Protein AF-A0A9P5NZB2-F1 (afdb_monomer)

Nearest PDB structures (foldseek):
  3kx6-assembly1_C  TM=9.330E-01  e=4.733E-22  Babesia bovis
  3kx6-assembly1_D  TM=9.494E-01  e=1.246E-21  Babesia bovis
  3kx6-assembly1_B  TM=9.337E-01  e=1.903E-21  Babesia bovis
  4tu1-assembly1_D  TM=8.942E-01  e=7.653E-21  Toxoplasma gondii
  6xmo-assembly1_A  TM=9.111E-01  e=5.636E-20  Homo sapiens

Solvent-accessible surface area (backbone atoms only — not comparable to full-atom values): 13212 Å² total; per-residue (Å²): 127,74,70,84,75,62,66,64,45,101,83,72,49,79,68,85,68,52,72,66,56,49,51,52,51,52,49,53,51,52,52,53,51,52,70,68,62,53,53,91,83,37,66,58,48,79,31,54,61,63,44,40,70,72,68,52,49,39,63,63,34,47,78,55,66,17,42,32,22,35,55,59,62,59,58,77,45,60,36,90,98,36,80,88,41,52,44,69,47,55,71,91,63,33,51,67,53,42,37,53,40,35,75,60,58,33,51,29,37,35,43,67,38,68,35,52,40,25,30,81,89,78,45,39,54,43,72,69,55,49,52,52,47,13,48,51,46,16,52,49,36,35,42,28,48,74,36,70,20,36,22,31,42,21,56,38,64,43,45,78,32,45,9,43,46,68,54,28,30,52,52,51,29,52,46,44,36,47,25,51,54,35,20,54,74,58,66,44,61,46,68,56,32,33,39,26,38,49,70,40,46,38,7,75,63,20,81,64,44,87,71,64,48,72,66,58,34,50,53,48,38,52,51,31,44,73,74,28,55,63,87,58,42,76,47,78,51,71,45,67,81,90,69,80,130

Organism: Gymnopilus junonius (NCBI:txid109634)

Sequence (245 aa):
MDDLLNAVTPDGLKKHLSEEENTERRKKWKESMYKAVSSEYISGVILHEETLLDFKLGPLLSGKGIISGIRANKELAPIPRHEEEFIVQGLDDMLPRLQAARAAGARFSKFRTPIACSSVKTGFPSPLSLEIQAETLAQFAAISQQAGLVPIVEPDVDFSRDADLVRSAEVHESAISAIYERMRAHGVLLEGSLIKPSFPQPGLQHPSRAHVTPEQIAVATAAVISRSVPSAVPGVLFLSGKVFW

InterPro domains:
  IPR000741 Fructose-bisphosphate aldolase, class-I [PF00274] (20-242)
  IPR000741 Fructose-bisphosphate aldolase, class-I [PTHR11627] (18-241)
  IPR013785 Aldolase-type TIM barrel [G3DSA:3.20.20.70] (7-243)

Structure (mmCIF, N/CA/C/O backbone):
data_AF-A0A9P5NZB2-F1
#
_entry.id   AF-A0A9P5NZB2-F1
#
loop_
_atom_site.group_PDB
_atom_site.id
_atom_site.type_symbol
_atom_site.label_atom_id
_atom_site.label_alt_id
_atom_site.label_comp_id
_atom_site.label_asym_id
_atom_site.label_entity_id
_atom_site.label_seq_id
_atom_site.pdbx_PDB_ins_code
_atom_site.Cartn_x
_atom_site.Cartn_y
_atom_site.Cartn_z
_atom_site.occupancy
_atom_site.B_iso_or_equiv
_atom_site.auth_seq_id
_atom_site.auth_comp_id
_atom_site.auth_asym_id
_atom_site.auth_atom_id
_atom_site.pdbx_PDB_model_num
ATOM 1 N N . MET A 1 1 ? -1.047 19.659 -4.694 1.00 36.97 1 MET A N 1
ATOM 2 C CA . MET A 1 1 ? -1.687 19.282 -3.409 1.00 36.97 1 MET A CA 1
ATOM 3 C C . MET A 1 1 ? -1.345 20.280 -2.301 1.00 36.97 1 MET A C 1
ATOM 5 O O . MET A 1 1 ? -2.159 20.432 -1.403 1.00 36.97 1 MET A O 1
ATOM 9 N N . ASP A 1 2 ? -0.243 21.034 -2.427 1.00 30.06 2 ASP A N 1
ATOM 10 C CA . ASP A 1 2 ? 0.089 22.163 -1.537 1.00 30.06 2 ASP A CA 1
ATOM 11 C C . ASP A 1 2 ? -0.757 23.435 -1.765 1.00 30.06 2 ASP A C 1
ATOM 13 O O . ASP A 1 2 ? -0.906 24.244 -0.853 1.00 30.06 2 ASP A O 1
ATOM 17 N N . ASP A 1 3 ? -1.383 23.605 -2.936 1.00 36.12 3 ASP A N 1
ATOM 18 C CA . ASP A 1 3 ? -2.100 24.852 -3.264 1.00 36.12 3 ASP A CA 1
ATOM 19 C C . ASP A 1 3 ? -3.469 25.019 -2.589 1.00 36.12 3 ASP A C 1
ATOM 21 O O . ASP A 1 3 ? -3.937 26.142 -2.427 1.00 36.12 3 ASP A O 1
ATOM 25 N N . LEU A 1 4 ? -4.109 23.939 -2.125 1.00 39.81 4 LEU A N 1
ATOM 26 C CA . LEU A 1 4 ? -5.424 24.022 -1.464 1.00 39.81 4 LEU A CA 1
ATOM 27 C C . LEU A 1 4 ? -5.336 24.357 0.037 1.00 39.81 4 LEU A C 1
ATOM 29 O O . LEU A 1 4 ? -6.361 24.585 0.679 1.00 39.81 4 LEU A O 1
ATOM 33 N N . LEU A 1 5 ? -4.126 24.405 0.604 1.00 45.66 5 LEU A N 1
ATOM 34 C CA . LEU A 1 5 ? -3.886 24.771 2.007 1.00 45.66 5 LEU A CA 1
ATOM 35 C C . LEU A 1 5 ? -3.528 26.255 2.187 1.00 45.66 5 LEU A C 1
ATOM 37 O O . LEU A 1 5 ? -3.679 26.798 3.288 1.00 45.66 5 LEU A O 1
ATOM 41 N N . ASN A 1 6 ? -3.139 26.932 1.106 1.00 43.84 6 ASN A N 1
ATOM 42 C CA . ASN A 1 6 ? -2.740 28.333 1.124 1.00 43.84 6 ASN A CA 1
ATOM 43 C C . ASN A 1 6 ? -3.959 29.239 0.917 1.00 43.84 6 ASN A C 1
ATOM 45 O O . ASN A 1 6 ? -4.249 29.691 -0.186 1.00 43.84 6 ASN A O 1
ATOM 49 N N . ALA A 1 7 ? -4.681 29.529 1.999 1.00 48.38 7 ALA A N 1
ATOM 50 C CA . ALA A 1 7 ? -5.626 30.642 1.994 1.00 48.38 7 ALA A CA 1
ATOM 51 C C . ALA A 1 7 ? -4.826 31.955 1.933 1.00 48.38 7 ALA A C 1
ATOM 53 O O . ALA A 1 7 ? -4.285 32.404 2.944 1.00 48.38 7 ALA A O 1
ATOM 54 N N . VAL A 1 8 ? -4.708 32.527 0.736 1.00 46.12 8 VAL A N 1
ATOM 55 C CA . VAL A 1 8 ? -4.101 33.843 0.502 1.00 46.12 8 VAL A CA 1
ATOM 56 C C . VAL A 1 8 ? -5.103 34.904 0.961 1.00 46.12 8 VAL A C 1
ATOM 58 O O . VAL A 1 8 ? -6.264 34.882 0.550 1.00 46.12 8 VAL A O 1
ATOM 61 N N . THR A 1 9 ? -4.694 35.796 1.865 1.00 51.38 9 THR A N 1
ATOM 62 C CA . THR A 1 9 ? -5.505 36.973 2.210 1.00 51.38 9 THR A CA 1
ATOM 63 C C . THR A 1 9 ? -5.506 37.960 1.034 1.00 51.38 9 THR A C 1
ATOM 65 O O . THR A 1 9 ? -4.595 37.904 0.208 1.00 51.38 9 THR A O 1
ATOM 68 N N . PRO A 1 10 ? -6.482 38.884 0.938 1.00 50.34 10 PRO A N 1
ATOM 69 C CA . PRO A 1 10 ? -6.536 39.878 -0.143 1.00 50.34 10 PRO A CA 1
ATOM 70 C C . PRO A 1 10 ? -5.232 40.676 -0.347 1.00 50.34 10 PRO A C 1
ATOM 72 O O . PRO A 1 10 ? -4.970 41.131 -1.454 1.00 50.34 10 PRO A O 1
ATOM 75 N N . ASP A 1 11 ? -4.389 40.762 0.687 1.00 55.91 11 ASP A N 1
ATOM 76 C CA . ASP A 1 11 ? -3.122 41.503 0.694 1.00 55.91 11 ASP A CA 1
ATOM 77 C C . ASP A 1 11 ? -1.884 40.655 0.322 1.00 55.91 11 ASP A C 1
ATOM 79 O O . ASP A 1 11 ? -0.750 41.106 0.474 1.00 55.91 11 ASP A O 1
ATOM 83 N N . GLY A 1 12 ? -2.055 39.408 -0.136 1.00 53.94 12 GLY A N 1
ATOM 84 C CA . GLY A 1 12 ? -0.950 38.578 -0.645 1.00 53.94 12 GLY A CA 1
ATOM 85 C C . GLY A 1 12 ? 0.008 38.010 0.415 1.00 53.94 12 GLY A C 1
ATOM 86 O O . GLY A 1 12 ? 0.988 37.348 0.070 1.00 53.94 12 GLY A O 1
ATOM 87 N N . LEU A 1 13 ? -0.266 38.217 1.706 1.00 54.16 13 LEU A N 1
ATOM 88 C CA . LEU A 1 13 ? 0.516 37.648 2.805 1.00 54.16 13 LEU A CA 1
ATOM 89 C C . LEU A 1 13 ? 0.104 36.189 3.058 1.00 54.16 13 LEU A C 1
ATOM 91 O O . LEU A 1 13 ? -1.076 35.877 3.233 1.00 54.16 13 LEU A O 1
ATOM 95 N N . LYS A 1 14 ? 1.086 35.276 3.116 1.00 58.53 14 LYS A N 1
ATOM 96 C CA . LYS A 1 14 ? 0.851 33.902 3.585 1.00 58.53 14 LYS A CA 1
ATOM 97 C C . LYS A 1 14 ? 0.328 33.972 5.017 1.00 58.53 14 LYS A C 1
ATOM 99 O O . LYS A 1 14 ? 1.022 34.452 5.911 1.00 58.53 14 LYS A O 1
ATOM 104 N N . LYS A 1 15 ? -0.895 33.489 5.241 1.00 63.94 15 LYS A N 1
ATOM 105 C CA . LYS A 1 15 ? -1.457 33.392 6.587 1.00 63.94 15 LYS A CA 1
ATOM 106 C C . LYS A 1 15 ? -0.642 32.368 7.384 1.00 63.94 15 LYS A C 1
ATOM 108 O O . LYS A 1 15 ? -0.788 31.167 7.176 1.00 63.94 15 LYS A O 1
ATOM 113 N N . HIS A 1 16 ? 0.225 32.844 8.275 1.00 79.00 16 HIS A N 1
ATOM 114 C CA . HIS A 1 16 ? 0.894 31.997 9.258 1.00 79.00 16 HIS A CA 1
ATOM 115 C C . HIS A 1 16 ? -0.131 31.584 10.314 1.00 79.00 16 HIS A C 1
ATOM 117 O O . HIS A 1 16 ? -0.497 32.374 11.177 1.00 79.00 16 HIS A O 1
ATOM 123 N N . LEU A 1 17 ? -0.641 30.364 10.180 1.00 79.44 17 LEU A N 1
ATOM 124 C CA . LEU A 1 17 ? -1.537 29.741 11.149 1.00 79.44 17 LEU A CA 1
ATOM 125 C C . LEU A 1 17 ? -0.722 29.082 12.259 1.00 79.44 17 LEU A C 1
ATOM 127 O O . LEU A 1 17 ? 0.357 28.545 11.992 1.00 79.44 17 LEU A O 1
ATOM 131 N N . SER A 1 18 ? -1.252 29.085 13.480 1.00 91.00 18 SER A N 1
ATOM 132 C CA . SER A 1 18 ? -0.684 28.288 14.569 1.00 91.00 18 SER A CA 1
ATOM 133 C C . SER A 1 18 ? -0.839 26.784 14.296 1.00 91.00 18 SER A C 1
ATOM 135 O O . SER A 1 18 ? -1.673 26.356 13.493 1.00 91.00 18 SER A O 1
ATOM 137 N N . GLU A 1 19 ? -0.060 25.947 14.987 1.00 90.38 19 GLU A N 1
ATOM 138 C CA . GLU A 1 19 ? -0.215 24.485 14.904 1.00 90.38 19 GLU A CA 1
ATOM 139 C C . GLU A 1 19 ? -1.607 24.013 15.343 1.00 90.38 19 GLU A C 1
ATOM 141 O O . GLU A 1 19 ? -2.170 23.083 14.760 1.00 90.38 19 GLU A O 1
ATOM 146 N N . GLU A 1 20 ? -2.206 24.686 16.325 1.00 91.44 20 GLU A N 1
ATOM 147 C CA . GLU A 1 20 ? -3.565 24.398 16.777 1.00 91.44 20 GLU A CA 1
ATOM 148 C C . GLU A 1 20 ? -4.594 24.727 15.685 1.00 91.44 20 GLU A C 1
ATOM 150 O O . GLU A 1 20 ? -5.442 23.895 15.356 1.00 91.44 20 GLU A O 1
ATOM 155 N N . GLU A 1 21 ? -4.467 25.890 15.035 1.00 92.38 21 GLU A N 1
ATOM 156 C CA . GLU A 1 21 ? -5.327 26.268 13.910 1.00 92.38 21 GLU A CA 1
ATOM 157 C C . GLU A 1 21 ? -5.169 25.307 12.725 1.00 92.38 21 GLU A C 1
ATOM 159 O O . GLU A 1 21 ? -6.159 24.921 12.096 1.00 92.38 21 GLU A O 1
ATOM 164 N N . ASN A 1 22 ? -3.939 24.884 12.423 1.00 91.81 22 ASN A N 1
ATOM 165 C CA . ASN A 1 22 ? -3.676 23.892 11.383 1.00 91.81 22 ASN A CA 1
ATOM 166 C C . ASN A 1 22 ? -4.312 22.540 11.725 1.00 91.81 22 ASN A C 1
ATOM 168 O O . ASN A 1 22 ? -4.941 21.923 10.861 1.00 91.81 22 ASN A O 1
ATOM 172 N N . THR A 1 23 ? -4.206 22.098 12.978 1.00 93.81 23 THR A N 1
ATO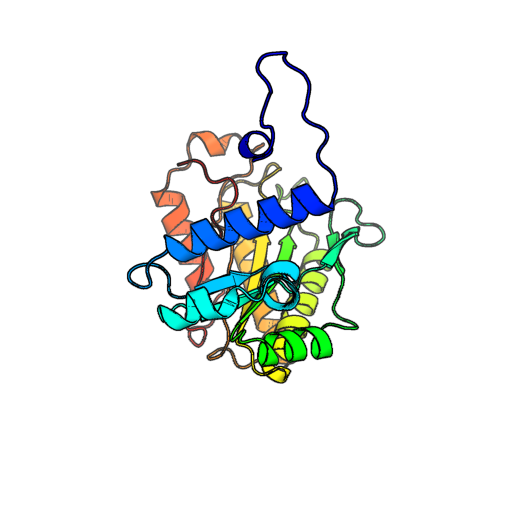M 173 C CA . THR A 1 23 ? -4.802 20.845 13.464 1.00 93.81 23 THR A CA 1
ATOM 174 C C . THR A 1 23 ? -6.325 20.874 13.361 1.00 93.81 23 THR A C 1
ATOM 176 O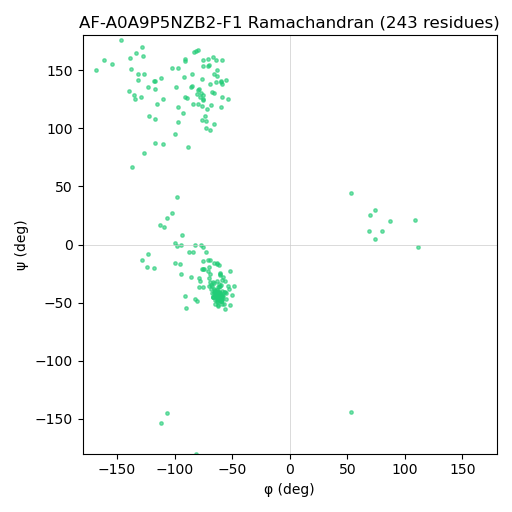 O . THR A 1 23 ? -6.924 19.956 12.792 1.00 93.81 23 THR A O 1
ATOM 179 N N . GLU A 1 24 ? -6.959 21.962 13.796 1.00 94.56 24 GLU A N 1
ATOM 180 C CA . GLU A 1 24 ? -8.412 22.118 13.709 1.00 94.56 24 GLU A CA 1
ATOM 181 C C . GLU A 1 24 ? -8.893 22.195 12.251 1.00 94.56 24 GLU A C 1
ATOM 183 O O . GLU A 1 24 ? -9.902 21.584 11.886 1.00 94.56 24 GLU A O 1
ATOM 188 N N . ARG A 1 25 ? -8.144 22.871 11.365 1.00 94.69 25 ARG A N 1
ATOM 189 C CA . ARG A 1 25 ? -8.435 22.871 9.918 1.00 94.69 25 ARG A CA 1
ATOM 190 C C . ARG A 1 25 ? -8.330 21.467 9.321 1.00 94.69 25 ARG A C 1
ATOM 192 O O . ARG A 1 25 ? -9.234 21.070 8.582 1.00 94.69 25 ARG A O 1
ATOM 199 N N . ARG A 1 26 ? -7.288 20.691 9.659 1.00 95.19 26 ARG A N 1
ATOM 200 C CA . ARG A 1 26 ? -7.146 19.288 9.214 1.00 95.19 26 ARG A CA 1
ATOM 201 C C . ARG A 1 26 ? -8.327 18.439 9.680 1.00 95.19 26 ARG A C 1
ATOM 203 O O . ARG A 1 26 ? -8.857 17.660 8.884 1.00 95.19 26 ARG A O 1
ATOM 210 N N . LYS A 1 27 ? -8.760 18.598 10.933 1.00 97.06 27 LYS A N 1
ATOM 211 C CA . LYS A 1 27 ? -9.911 17.881 11.492 1.00 97.06 27 LYS A CA 1
ATOM 212 C C . LYS A 1 27 ? -11.206 18.222 10.755 1.00 97.06 27 LYS A C 1
ATOM 214 O O . LYS A 1 27 ? -11.855 17.310 10.246 1.00 97.06 27 LYS A O 1
ATOM 219 N N . LYS A 1 28 ? -11.542 19.512 10.620 1.00 97.00 28 LYS A N 1
ATOM 220 C CA . LYS A 1 28 ? -12.758 19.976 9.919 1.00 97.00 28 LYS A CA 1
ATOM 221 C C . LYS A 1 28 ? -12.802 19.529 8.462 1.00 97.00 28 LYS A C 1
ATOM 223 O O . LYS A 1 28 ? -13.860 19.135 7.968 1.00 97.00 28 LYS A O 1
ATOM 228 N N . TRP A 1 29 ? -11.661 19.563 7.775 1.00 95.88 29 TRP A N 1
ATOM 229 C CA . TRP A 1 29 ? -11.551 19.076 6.402 1.00 95.88 29 TRP A CA 1
ATOM 230 C C . TRP A 1 29 ? -11.865 17.578 6.302 1.00 95.88 29 TRP A C 1
ATOM 232 O O . TRP A 1 29 ? -12.737 17.181 5.527 1.00 95.88 29 TRP A O 1
ATOM 242 N N . LYS A 1 30 ? -11.208 16.748 7.126 1.00 96.31 30 LYS A N 1
ATOM 243 C CA . LYS A 1 30 ? -11.435 15.293 7.161 1.00 96.31 30 LYS A CA 1
ATOM 244 C C . LYS A 1 30 ? -12.881 14.965 7.526 1.00 96.31 30 LYS A C 1
ATOM 246 O O . LYS A 1 30 ? -13.505 14.141 6.867 1.00 96.31 30 LYS A O 1
ATOM 251 N N . GLU A 1 31 ? -13.436 15.650 8.520 1.00 96.50 31 GLU A N 1
ATOM 252 C CA . GLU A 1 31 ? -14.832 15.491 8.920 1.00 96.50 31 GLU A CA 1
ATOM 253 C C . GLU A 1 31 ? -15.799 15.818 7.772 1.00 96.50 31 GLU A C 1
ATOM 255 O O . GLU A 1 31 ? -16.708 15.036 7.497 1.00 96.50 31 GLU A O 1
ATOM 260 N N . SER A 1 32 ? -15.586 16.932 7.066 1.00 96.50 32 SER A N 1
ATOM 261 C CA . SER A 1 32 ? -16.420 17.331 5.923 1.00 96.50 32 SER A CA 1
ATOM 262 C C . SER A 1 32 ? -16.354 16.303 4.792 1.00 96.50 32 SER A C 1
ATOM 264 O O . SER A 1 32 ? -17.391 15.894 4.270 1.00 96.50 32 SER A O 1
ATOM 266 N N . MET A 1 33 ? -15.153 15.810 4.469 1.00 95.81 33 MET A N 1
ATOM 267 C CA . MET A 1 33 ? -14.970 14.731 3.494 1.00 95.81 33 MET A CA 1
ATOM 268 C C . MET A 1 33 ? -15.707 13.454 3.916 1.00 95.81 33 MET A C 1
ATOM 270 O O . MET A 1 33 ? -16.458 12.884 3.127 1.00 95.81 33 MET A O 1
ATOM 274 N N . TYR A 1 34 ? -15.558 13.013 5.167 1.00 95.94 34 TYR A N 1
ATOM 275 C CA . TYR A 1 34 ? -16.205 11.786 5.646 1.00 95.94 34 TYR A CA 1
ATOM 276 C C . TYR A 1 34 ? -17.730 11.921 5.765 1.00 95.94 34 TYR A C 1
ATOM 278 O O . TYR A 1 34 ? -18.462 10.940 5.616 1.00 95.94 34 TYR A O 1
ATOM 286 N N . LYS A 1 35 ? -18.246 13.140 5.948 1.00 95.19 35 LYS A N 1
ATOM 287 C CA . LYS A 1 35 ? -19.681 13.433 5.829 1.00 95.19 35 LYS A CA 1
ATOM 288 C C . LYS A 1 35 ? -20.183 13.356 4.386 1.00 95.19 35 LYS A C 1
ATOM 290 O O . LYS A 1 35 ? -21.332 12.964 4.203 1.00 95.19 35 LYS A O 1
ATOM 295 N N . ALA A 1 36 ? -19.345 13.627 3.390 1.00 95.31 36 ALA A N 1
ATOM 296 C CA . ALA A 1 36 ? -19.722 13.563 1.978 1.00 95.31 36 ALA A CA 1
ATOM 297 C C . ALA A 1 36 ? -19.604 12.159 1.351 1.00 95.31 36 ALA A C 1
ATOM 299 O O . ALA A 1 36 ? -20.342 11.855 0.420 1.00 95.31 36 ALA A O 1
ATOM 300 N N . VAL A 1 37 ? -18.712 11.287 1.844 1.00 94.75 37 VAL A N 1
ATOM 301 C CA . VAL A 1 37 ? -18.553 9.935 1.263 1.00 94.75 37 VAL A CA 1
ATOM 302 C C . VAL A 1 37 ? -19.793 9.055 1.460 1.00 94.75 37 VAL A C 1
ATOM 304 O O . VAL A 1 37 ? -20.475 9.136 2.489 1.00 94.75 37 VAL A O 1
ATOM 307 N N . SER A 1 38 ? -20.037 8.184 0.480 1.00 95.50 38 SER A N 1
ATOM 308 C CA . SER A 1 38 ? -21.137 7.217 0.443 1.00 95.50 38 SER A CA 1
ATOM 309 C C . SER A 1 38 ? -20.601 5.784 0.427 1.00 95.50 38 SER A C 1
ATOM 311 O O . SER A 1 38 ? -19.619 5.493 -0.261 1.00 95.50 38 SER A O 1
ATOM 313 N N . SER A 1 39 ? -21.272 4.887 1.152 1.00 96.19 39 SER A N 1
ATOM 314 C CA . SER A 1 39 ? -20.995 3.445 1.145 1.00 96.19 39 SER A CA 1
ATOM 315 C C . SER A 1 39 ? -21.442 2.739 -0.136 1.00 96.19 39 SER A C 1
ATOM 317 O O . SER A 1 39 ? -21.100 1.579 -0.332 1.00 96.19 39 SER A O 1
ATOM 319 N N . GLU A 1 40 ? -22.139 3.440 -1.033 1.00 97.06 40 GLU A N 1
ATOM 320 C CA . GLU A 1 40 ? -22.481 2.939 -2.369 1.00 97.06 40 GLU A CA 1
ATOM 321 C C . GLU A 1 40 ? -21.232 2.634 -3.213 1.00 97.06 40 GLU A C 1
ATOM 323 O O . GLU A 1 40 ? -21.203 1.649 -3.944 1.00 97.06 40 GLU A O 1
ATOM 328 N N . TYR A 1 41 ? -20.181 3.450 -3.076 1.00 96.12 41 TYR A N 1
ATOM 329 C CA . TYR A 1 41 ? -18.958 3.343 -3.882 1.00 96.12 41 TYR A CA 1
ATOM 330 C C . TYR A 1 41 ? -17.705 3.050 -3.052 1.00 96.12 41 TYR A C 1
ATOM 332 O O . TYR A 1 41 ? -16.697 2.596 -3.590 1.00 96.12 41 TYR A O 1
ATOM 340 N N . ILE A 1 42 ? -17.740 3.333 -1.745 1.00 97.56 42 ILE A N 1
ATOM 341 C CA . ILE A 1 42 ? -16.579 3.236 -0.857 1.00 97.56 42 ILE A CA 1
ATOM 342 C C . ILE A 1 42 ? -16.837 2.184 0.219 1.00 97.56 42 ILE A C 1
ATOM 344 O O . ILE A 1 42 ? -17.587 2.417 1.163 1.00 97.56 42 ILE A O 1
ATOM 348 N N . SER A 1 43 ? -16.156 1.042 0.118 1.00 97.88 43 SER A N 1
ATOM 349 C CA . SER A 1 43 ? -16.227 -0.027 1.123 1.00 97.88 43 SER A CA 1
ATOM 350 C C . SER A 1 43 ? -15.368 0.253 2.359 1.00 97.88 43 SER A C 1
ATOM 352 O O . SER A 1 43 ? -15.703 -0.174 3.465 1.00 97.88 43 SER A O 1
ATOM 354 N N . GLY A 1 44 ? -14.270 0.999 2.208 1.00 98.00 44 GLY A N 1
ATOM 355 C CA . GLY A 1 44 ? -13.391 1.335 3.318 1.00 98.00 44 GLY A CA 1
ATOM 356 C C . GLY A 1 44 ? -12.480 2.529 3.062 1.00 98.00 44 GLY A C 1
ATOM 357 O O . GLY A 1 44 ? -12.212 2.903 1.922 1.00 98.00 44 GLY A O 1
ATOM 358 N N . VAL A 1 45 ? -11.995 3.134 4.147 1.00 98.31 45 VAL A N 1
ATOM 359 C CA . VAL A 1 45 ? -11.117 4.312 4.118 1.00 98.31 45 VAL A CA 1
ATOM 360 C C . VAL A 1 45 ? -9.893 4.069 4.994 1.00 98.31 45 VAL A C 1
ATOM 362 O O . VAL A 1 45 ? -10.012 3.738 6.173 1.00 98.31 45 VAL A O 1
ATOM 365 N N . ILE A 1 46 ? -8.704 4.265 4.418 1.00 98.12 46 ILE A N 1
ATOM 366 C CA . ILE A 1 46 ? -7.430 4.236 5.146 1.00 98.12 46 ILE A CA 1
ATOM 367 C C . ILE A 1 46 ? -7.252 5.578 5.860 1.00 98.12 46 ILE A C 1
ATOM 369 O O . ILE A 1 46 ? -7.198 6.627 5.217 1.00 98.12 46 ILE A O 1
ATOM 373 N N . LEU A 1 47 ? -7.126 5.545 7.181 1.00 97.88 47 LEU A N 1
ATOM 374 C CA . LEU A 1 47 ? -6.974 6.722 8.027 1.00 97.88 47 LEU A CA 1
ATOM 375 C C . LEU A 1 47 ? -5.520 6.909 8.463 1.00 97.88 47 LEU A C 1
ATOM 377 O O . LEU A 1 47 ? -4.753 5.955 8.600 1.00 97.88 47 LEU A O 1
ATOM 381 N N . HIS A 1 48 ? -5.155 8.166 8.706 1.00 96.19 48 HIS A N 1
ATOM 382 C CA . HIS A 1 48 ? -3.951 8.503 9.458 1.00 96.19 48 HIS A CA 1
ATOM 383 C C . HIS A 1 48 ? -4.180 8.249 10.954 1.00 96.19 48 HIS A C 1
ATOM 385 O O . HIS A 1 48 ? -5.312 8.379 11.424 1.00 96.19 48 HIS A O 1
ATOM 391 N N . GLU A 1 49 ? -3.114 7.975 11.705 1.00 95.06 49 GLU A N 1
ATOM 392 C CA . GLU A 1 49 ? -3.152 7.742 13.156 1.00 95.06 49 GLU A CA 1
ATOM 393 C C . GLU A 1 49 ? -3.874 8.876 13.903 1.00 95.06 49 GLU A C 1
ATOM 395 O O . GLU A 1 49 ? -4.903 8.625 14.523 1.00 95.06 49 GLU A O 1
ATOM 400 N N . GLU A 1 50 ? -3.467 10.131 13.672 1.00 95.62 50 GLU A N 1
ATOM 401 C CA . GLU A 1 50 ? -4.148 11.352 14.162 1.00 95.62 50 GLU A CA 1
ATOM 402 C C . GLU A 1 50 ? -5.671 11.350 13.908 1.00 95.62 50 GLU A C 1
ATOM 404 O O . GLU A 1 50 ? -6.472 11.823 14.704 1.00 95.62 50 GLU A O 1
ATOM 409 N N . THR A 1 51 ? -6.119 10.794 12.780 1.00 97.31 51 THR A N 1
ATOM 410 C CA . THR A 1 51 ? -7.546 10.826 12.402 1.00 97.31 51 THR A CA 1
ATOM 411 C C . THR A 1 51 ? -8.368 9.788 13.149 1.00 97.31 51 THR A C 1
ATOM 413 O O . THR A 1 51 ? -9.532 10.029 13.481 1.00 97.31 51 THR A O 1
ATOM 416 N N . LEU A 1 52 ? -7.768 8.621 13.375 1.00 97.69 52 LEU A N 1
ATOM 417 C CA . LEU A 1 52 ? -8.411 7.504 14.045 1.00 97.69 52 LEU A CA 1
ATOM 418 C C . LEU A 1 52 ? -8.351 7.660 15.568 1.00 97.69 52 LEU A C 1
ATOM 420 O O . LEU A 1 52 ? -9.372 7.475 16.225 1.00 97.69 52 LEU A O 1
ATOM 424 N N . LEU A 1 53 ? -7.180 7.995 16.114 1.00 96.81 53 LEU A N 1
ATOM 425 C CA . LEU A 1 53 ? -6.921 7.980 17.555 1.00 96.81 53 LEU A CA 1
ATOM 426 C C . LEU A 1 53 ? -7.219 9.330 18.219 1.00 96.81 53 LEU A C 1
ATOM 428 O O . LEU A 1 53 ? -7.909 9.359 19.241 1.00 96.81 53 LEU A O 1
ATOM 432 N N . ASP A 1 54 ? -6.787 10.436 17.607 1.00 96.38 54 ASP A N 1
ATOM 433 C CA . ASP A 1 54 ? -6.902 11.764 18.224 1.00 96.38 54 ASP A CA 1
ATOM 434 C C . ASP A 1 54 ? -8.233 12.428 17.859 1.00 96.38 54 ASP A C 1
ATOM 436 O O . ASP A 1 54 ? -9.034 12.778 18.728 1.00 96.38 54 ASP A O 1
ATOM 440 N N . PHE A 1 55 ? -8.524 12.548 16.559 1.00 97.44 55 PHE A N 1
ATOM 441 C CA . PHE A 1 55 ? -9.770 13.161 16.082 1.00 97.44 55 PHE A CA 1
ATOM 442 C C . PHE A 1 55 ? -10.983 12.245 16.242 1.00 97.44 55 PHE A C 1
ATOM 444 O O . PHE A 1 55 ? -12.111 12.741 16.245 1.00 97.44 55 PHE A O 1
ATOM 451 N N . LYS A 1 56 ? -10.756 10.929 16.356 1.00 97.19 56 LYS A N 1
ATOM 452 C CA . LYS A 1 56 ? -11.785 9.897 16.559 1.00 97.19 56 LYS A CA 1
ATOM 453 C C . LYS A 1 56 ? -12.904 9.958 15.518 1.00 97.19 56 LYS A C 1
ATOM 455 O O . LYS A 1 56 ? -14.081 9.855 15.852 1.00 97.19 56 LYS A O 1
ATOM 460 N N . LEU A 1 57 ? -12.540 10.116 14.242 1.00 97.25 57 LEU A N 1
ATOM 461 C CA . LEU A 1 57 ? -13.514 10.238 13.146 1.00 97.25 57 LEU A CA 1
ATOM 462 C C . LEU A 1 57 ? -13.961 8.892 12.551 1.00 97.25 57 LEU A C 1
ATOM 464 O O . LEU A 1 57 ? -14.886 8.871 11.743 1.00 97.25 57 LEU A O 1
ATOM 468 N N . GLY A 1 58 ? -13.358 7.770 12.960 1.00 96.25 58 GLY A N 1
ATOM 469 C CA . GLY A 1 58 ? -13.751 6.422 12.515 1.00 96.25 58 GLY A CA 1
ATOM 470 C C . GLY A 1 58 ? -15.259 6.120 12.640 1.00 96.25 58 GLY A C 1
ATOM 471 O O . GLY A 1 58 ? -15.844 5.618 11.679 1.00 96.25 58 GLY A O 1
ATOM 472 N N . PRO A 1 59 ? -15.933 6.488 13.751 1.00 96.81 59 PRO A N 1
ATOM 473 C CA . PRO A 1 59 ? -17.378 6.314 13.909 1.00 96.81 59 PRO A CA 1
ATOM 474 C C . PRO A 1 59 ? -18.249 7.003 12.847 1.00 96.81 59 PRO A C 1
ATOM 476 O O . PRO A 1 59 ? -19.334 6.509 12.546 1.00 96.81 59 PRO A O 1
ATOM 479 N N . LEU A 1 60 ? -17.792 8.109 12.239 1.00 97.06 60 LEU A N 1
ATOM 480 C CA . LEU A 1 60 ? -18.534 8.763 11.149 1.00 97.06 60 LEU A CA 1
ATOM 481 C C . LEU A 1 60 ? -18.605 7.885 9.896 1.00 97.06 60 LEU A C 1
ATOM 483 O O . LEU A 1 60 ? -19.580 7.946 9.150 1.00 97.06 60 LEU A O 1
ATOM 487 N N . LEU A 1 61 ? -17.569 7.077 9.664 1.00 97.94 61 LEU A N 1
ATOM 488 C CA . LEU A 1 61 ? -17.497 6.144 8.544 1.00 97.94 61 LEU A CA 1
ATOM 489 C C . LEU A 1 61 ? -18.280 4.869 8.853 1.00 97.94 61 LEU A C 1
ATOM 491 O O . LEU A 1 61 ? -19.122 4.458 8.054 1.00 97.94 61 LEU A O 1
ATOM 495 N N . SER A 1 62 ? -18.067 4.274 10.031 1.00 95.88 62 SER A N 1
ATOM 496 C CA . SER A 1 62 ? -18.755 3.030 10.393 1.00 95.88 62 SER A CA 1
ATOM 497 C C . SER A 1 62 ? -20.266 3.217 10.537 1.00 95.88 62 SER A C 1
ATOM 499 O O . SER A 1 62 ? -21.014 2.325 10.143 1.00 95.88 62 SER A O 1
ATOM 501 N N . GLY A 1 63 ? -20.732 4.390 10.988 1.00 96.62 63 GLY A N 1
ATOM 502 C CA . GLY A 1 63 ? -22.157 4.746 11.003 1.00 96.62 63 GLY A CA 1
ATOM 503 C C . GLY A 1 63 ? -22.812 4.771 9.615 1.00 96.62 63 GLY A C 1
ATOM 504 O O . GLY A 1 63 ? -24.031 4.682 9.513 1.00 96.62 63 GLY A O 1
ATOM 505 N N . LYS A 1 64 ? -22.012 4.842 8.544 1.00 97.06 64 LYS A N 1
ATOM 506 C CA . LYS A 1 64 ? -22.453 4.744 7.144 1.00 97.06 64 LYS A CA 1
ATOM 507 C C . LYS A 1 64 ? -22.233 3.357 6.529 1.00 97.06 64 LYS A C 1
ATOM 509 O O . LYS A 1 64 ? -22.503 3.173 5.346 1.00 97.06 64 LYS A O 1
ATOM 514 N N . GLY A 1 65 ? -21.702 2.400 7.292 1.00 97.31 65 GLY A N 1
ATOM 515 C CA . GLY A 1 65 ? -21.289 1.088 6.786 1.00 97.31 65 GLY A CA 1
ATOM 516 C C . GLY A 1 65 ? -19.921 1.073 6.092 1.00 97.31 65 GLY A C 1
ATOM 517 O O . GLY A 1 65 ? -19.578 0.078 5.464 1.00 97.31 65 GLY A O 1
ATOM 518 N N . ILE A 1 66 ? -19.125 2.144 6.204 1.00 98.50 66 ILE A N 1
ATOM 519 C CA . ILE A 1 66 ? -17.784 2.229 5.611 1.00 98.50 66 ILE A CA 1
ATOM 520 C C . ILE A 1 66 ? -16.745 1.738 6.621 1.00 98.50 66 ILE A C 1
ATOM 522 O O . ILE A 1 66 ? -16.666 2.221 7.755 1.00 98.50 66 ILE A O 1
ATOM 526 N N . ILE A 1 67 ? -15.908 0.789 6.207 1.00 98.50 67 ILE A N 1
ATOM 527 C CA . ILE A 1 67 ? -14.908 0.171 7.076 1.00 98.50 67 ILE A CA 1
ATOM 528 C C . ILE A 1 67 ? -13.732 1.136 7.286 1.00 98.50 67 ILE A C 1
ATOM 530 O O . ILE A 1 67 ? -13.135 1.640 6.338 1.00 98.50 67 ILE A O 1
ATOM 534 N N . SER A 1 68 ? -13.353 1.381 8.539 1.00 98.44 68 SER A N 1
ATOM 535 C CA . SER A 1 68 ? -12.146 2.156 8.849 1.00 98.44 68 SER A CA 1
ATOM 536 C C . SER A 1 68 ? -10.903 1.266 8.834 1.00 98.44 68 SER A C 1
ATOM 538 O O . SER A 1 68 ? -10.908 0.167 9.398 1.00 98.44 68 SER A O 1
ATOM 540 N N . GLY A 1 69 ? -9.821 1.756 8.236 1.00 98.56 69 GLY A N 1
ATOM 541 C CA . GLY A 1 69 ? -8.498 1.139 8.292 1.00 98.56 69 GLY A CA 1
ATOM 542 C C . GLY A 1 69 ? -7.419 2.123 8.723 1.00 98.56 69 GLY A C 1
ATOM 543 O O . GLY A 1 69 ? -7.665 3.324 8.803 1.00 98.56 69 GLY A O 1
ATOM 544 N N . ILE A 1 70 ? -6.219 1.622 9.003 1.00 98.56 70 ILE A N 1
ATOM 545 C CA . ILE A 1 70 ? -5.097 2.418 9.522 1.00 98.56 70 ILE A CA 1
ATOM 546 C C . ILE A 1 70 ? -3.863 2.315 8.619 1.00 98.56 70 ILE A C 1
ATOM 548 O O . ILE A 1 70 ? -3.481 1.230 8.180 1.00 98.56 70 ILE A O 1
ATOM 552 N N . ARG A 1 71 ? -3.210 3.448 8.343 1.00 96.56 71 ARG A N 1
ATOM 553 C CA . ARG A 1 71 ? -1.868 3.470 7.743 1.00 96.56 71 ARG A CA 1
ATOM 554 C C . ARG A 1 71 ? -0.826 3.097 8.802 1.00 96.56 71 ARG A C 1
ATOM 556 O O . ARG A 1 71 ? -0.739 3.769 9.822 1.00 96.56 71 ARG A O 1
ATOM 563 N N . ALA A 1 72 ? -0.006 2.087 8.522 1.00 95.56 72 ALA A N 1
ATOM 564 C CA . ALA A 1 72 ? 1.004 1.569 9.450 1.00 95.56 72 ALA A CA 1
ATOM 565 C C . ALA A 1 72 ? 2.439 2.081 9.183 1.00 95.56 72 ALA A C 1
ATOM 567 O O . ALA A 1 72 ? 3.296 1.983 10.058 1.00 95.56 72 ALA A O 1
ATOM 568 N N . ASN A 1 73 ? 2.702 2.648 7.997 1.00 91.19 73 ASN A N 1
ATOM 569 C CA . ASN A 1 73 ? 4.009 3.204 7.619 1.00 91.19 73 ASN A CA 1
ATOM 570 C C . ASN A 1 73 ? 4.530 4.269 8.604 1.00 91.19 73 ASN A C 1
ATOM 572 O O . ASN A 1 73 ? 3.766 5.154 8.994 1.00 91.19 73 ASN A O 1
ATOM 576 N N . LYS A 1 74 ? 5.844 4.263 8.867 1.00 90.81 74 LYS A N 1
ATOM 577 C CA . LYS A 1 74 ? 6.597 5.426 9.372 1.00 90.81 74 LYS A CA 1
ATOM 578 C C . LYS A 1 74 ? 7.489 6.015 8.262 1.00 90.81 74 LYS A C 1
ATOM 580 O O . LYS A 1 74 ? 7.070 6.069 7.102 1.00 90.81 74 LYS A O 1
ATOM 585 N N . GLU A 1 75 ? 8.667 6.505 8.631 1.00 90.62 75 GLU A N 1
ATOM 586 C CA . GLU A 1 75 ? 9.628 7.184 7.769 1.00 90.62 75 GLU A CA 1
ATOM 587 C C . GLU A 1 75 ? 10.380 6.214 6.852 1.00 90.62 75 GLU A C 1
ATOM 589 O O . GLU A 1 75 ? 10.450 5.004 7.095 1.00 90.62 75 GLU A O 1
ATOM 594 N N . LEU A 1 76 ? 10.921 6.773 5.770 1.00 93.50 76 LEU A N 1
ATOM 595 C CA . LEU A 1 76 ? 11.827 6.078 4.868 1.00 93.50 76 LEU A CA 1
ATOM 596 C C . LEU A 1 76 ? 13.267 6.315 5.315 1.00 93.50 76 LEU A C 1
ATOM 598 O O . LEU A 1 76 ? 13.614 7.424 5.714 1.00 93.50 76 LEU A O 1
ATOM 602 N N . ALA A 1 77 ? 14.107 5.300 5.165 1.00 94.00 77 ALA A N 1
ATOM 603 C CA . ALA A 1 77 ? 15.552 5.423 5.315 1.00 94.00 77 ALA A CA 1
ATOM 604 C C . ALA A 1 77 ? 16.243 4.754 4.120 1.00 94.00 77 ALA A C 1
ATOM 606 O O . ALA A 1 77 ? 15.707 3.776 3.600 1.00 94.00 77 ALA A O 1
ATOM 607 N N . PRO A 1 78 ? 17.396 5.253 3.648 1.00 95.94 78 PRO A N 1
ATOM 608 C CA . PRO A 1 78 ? 18.126 4.596 2.571 1.00 95.94 78 PRO A CA 1
ATOM 609 C C . PRO A 1 78 ? 18.590 3.204 3.011 1.00 95.94 78 PRO A C 1
ATOM 611 O O . PRO A 1 78 ? 18.959 2.994 4.172 1.00 95.94 78 PRO A O 1
ATOM 614 N N . ILE A 1 79 ? 18.603 2.253 2.081 1.00 96.00 79 ILE A N 1
ATOM 615 C CA . ILE A 1 79 ? 19.262 0.966 2.303 1.00 96.00 79 ILE A CA 1
ATOM 616 C C . ILE A 1 79 ? 20.774 1.238 2.426 1.00 96.00 79 ILE A C 1
ATOM 618 O O . ILE A 1 79 ? 21.343 1.933 1.577 1.00 96.00 79 ILE A O 1
ATOM 622 N N . PRO A 1 80 ? 21.466 0.720 3.460 1.00 93.31 80 PRO A N 1
ATOM 623 C CA . PRO A 1 80 ? 22.904 0.922 3.607 1.00 93.31 80 PRO A CA 1
ATOM 624 C C . PRO A 1 80 ? 23.664 0.500 2.346 1.00 93.31 80 PRO A C 1
ATOM 626 O O . PRO A 1 80 ? 23.552 -0.643 1.915 1.00 93.31 80 PRO A O 1
ATOM 629 N N . ARG A 1 81 ? 24.467 1.416 1.785 1.00 92.88 81 ARG A N 1
ATOM 630 C CA . ARG A 1 81 ? 25.221 1.248 0.520 1.00 92.88 81 ARG A CA 1
ATOM 631 C C . ARG A 1 81 ? 24.370 1.182 -0.762 1.00 92.88 81 ARG A C 1
ATOM 633 O O . ARG A 1 81 ? 24.911 0.868 -1.815 1.00 92.88 81 ARG A O 1
ATOM 640 N N . HIS A 1 82 ? 23.083 1.518 -0.688 1.00 92.19 82 HIS A N 1
ATOM 641 C CA . HIS A 1 82 ? 22.149 1.592 -1.816 1.00 92.19 82 HIS A CA 1
ATOM 642 C C . HIS A 1 82 ? 21.293 2.867 -1.688 1.00 92.19 82 HIS A C 1
ATOM 644 O O . HIS A 1 82 ? 20.095 2.804 -1.441 1.00 92.19 82 HIS A O 1
ATOM 650 N N . GLU A 1 83 ? 21.911 4.046 -1.814 1.00 89.56 83 GLU A N 1
ATOM 651 C CA . GLU A 1 83 ? 21.298 5.346 -1.462 1.00 89.56 83 GLU A CA 1
ATOM 652 C C . GLU A 1 83 ? 20.058 5.730 -2.294 1.00 89.56 83 GLU A C 1
ATOM 654 O O . GLU A 1 83 ? 19.292 6.607 -1.901 1.00 89.56 83 GLU A O 1
ATOM 659 N N . GLU A 1 84 ? 19.839 5.064 -3.428 1.00 92.75 84 GLU A N 1
ATOM 660 C CA . GLU A 1 84 ? 18.691 5.277 -4.316 1.00 92.75 84 GLU A CA 1
ATOM 661 C C . GLU A 1 84 ? 17.512 4.322 -4.044 1.00 92.75 84 GLU A C 1
ATOM 663 O O . GLU A 1 84 ? 16.476 4.408 -4.711 1.00 92.75 84 GLU A O 1
ATOM 668 N N . GLU A 1 85 ? 17.652 3.425 -3.065 1.00 95.94 85 GLU A N 1
ATOM 669 C CA . GLU A 1 85 ? 16.636 2.465 -2.638 1.00 95.94 85 GLU A CA 1
ATOM 670 C C . GLU A 1 85 ? 16.407 2.581 -1.124 1.00 95.94 85 GLU A C 1
ATOM 672 O O . GLU A 1 85 ? 17.314 2.908 -0.362 1.00 95.94 85 GLU A O 1
ATOM 677 N N . PHE A 1 86 ? 15.177 2.347 -0.664 1.00 96.12 86 PHE A N 1
ATOM 678 C CA . PHE A 1 86 ? 14.758 2.755 0.680 1.00 96.12 86 PHE A CA 1
ATOM 679 C C . PHE A 1 86 ? 14.061 1.632 1.436 1.00 96.12 86 PHE A C 1
ATOM 681 O O . PHE A 1 86 ? 13.222 0.935 0.877 1.00 96.12 86 PHE A O 1
ATOM 688 N N . ILE A 1 87 ? 14.325 1.530 2.734 1.00 94.56 87 ILE A N 1
ATOM 689 C CA . ILE A 1 87 ? 13.517 0.759 3.680 1.00 94.56 87 ILE A CA 1
ATOM 690 C C . ILE A 1 87 ? 12.429 1.638 4.290 1.00 94.56 87 ILE A C 1
ATOM 692 O O . ILE A 1 87 ? 12.538 2.867 4.320 1.00 94.56 87 ILE A O 1
ATOM 696 N N . VAL A 1 88 ? 11.393 1.002 4.830 1.00 93.19 88 VAL A N 1
ATOM 697 C CA . VAL A 1 88 ? 10.369 1.677 5.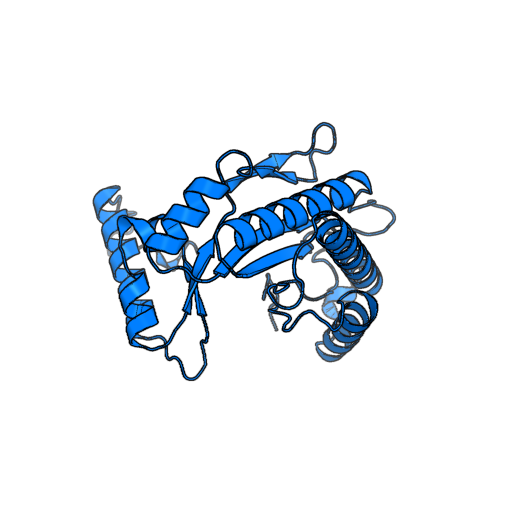630 1.00 93.19 88 VAL A CA 1
ATOM 698 C C . VAL A 1 88 ? 10.503 1.243 7.079 1.00 93.19 88 VAL A C 1
ATOM 700 O O . VAL A 1 88 ? 10.463 0.054 7.383 1.00 93.19 88 VAL A O 1
ATOM 703 N N . GLN A 1 89 ? 10.633 2.207 7.981 1.00 91.44 89 GLN A N 1
ATOM 704 C CA . GLN A 1 89 ? 10.750 1.938 9.409 1.00 91.44 89 GLN A CA 1
ATOM 705 C C . GLN A 1 89 ? 9.388 1.648 10.061 1.00 91.44 89 GLN A C 1
ATOM 707 O O . GLN A 1 89 ? 8.321 1.941 9.507 1.00 91.44 89 GLN A O 1
ATOM 712 N N . GLY A 1 90 ? 9.434 1.143 11.298 1.00 89.94 90 GLY A N 1
ATOM 713 C CA . GLY A 1 90 ? 8.273 1.079 12.189 1.00 89.94 90 GLY A CA 1
ATOM 714 C C . GLY A 1 90 ? 7.695 -0.304 12.455 1.00 89.94 90 GLY A C 1
ATOM 715 O O . GLY A 1 90 ? 6.533 -0.370 12.843 1.00 89.94 90 GLY A O 1
ATOM 716 N N . LEU A 1 91 ? 8.472 -1.374 12.252 1.00 95.12 91 LEU A N 1
ATOM 717 C CA . LEU A 1 91 ? 8.080 -2.738 12.625 1.00 95.12 91 LEU A CA 1
ATOM 718 C C . LEU A 1 91 ? 8.172 -2.983 14.143 1.00 95.12 91 LEU A C 1
ATOM 720 O O . LEU A 1 91 ? 7.290 -3.635 14.695 1.00 95.12 91 LEU A O 1
ATOM 724 N N . ASP A 1 92 ? 9.174 -2.408 14.818 1.00 95.06 92 ASP A N 1
ATOM 725 C CA . ASP A 1 92 ? 9.501 -2.690 16.229 1.00 95.06 92 ASP A CA 1
ATOM 726 C C . ASP A 1 92 ? 8.331 -2.459 17.200 1.00 95.06 92 ASP A C 1
ATOM 728 O O . ASP A 1 92 ? 8.096 -3.249 18.112 1.00 95.06 92 ASP A O 1
ATOM 732 N N . ASP A 1 93 ? 7.566 -1.385 16.992 1.00 96.00 93 ASP A N 1
ATOM 733 C CA . ASP A 1 93 ? 6.411 -1.004 17.812 1.00 96.00 93 ASP A CA 1
ATOM 734 C C . ASP A 1 93 ? 5.072 -1.197 17.083 1.00 96.00 93 ASP A C 1
ATOM 736 O O . ASP A 1 93 ? 4.037 -0.667 17.498 1.00 96.00 93 ASP A O 1
ATOM 740 N N . MET A 1 94 ? 5.064 -1.949 15.979 1.00 97.50 94 MET A N 1
ATOM 741 C CA . MET A 1 94 ? 3.891 -2.056 15.114 1.00 97.50 94 MET A CA 1
ATOM 742 C C . MET A 1 94 ? 2.722 -2.771 15.788 1.00 97.50 94 MET A C 1
ATOM 744 O O . MET A 1 94 ? 1.589 -2.301 15.697 1.00 97.50 94 MET A O 1
ATOM 748 N N . LEU A 1 95 ? 2.977 -3.894 16.465 1.00 98.56 95 LEU A N 1
ATOM 749 C CA . LEU A 1 95 ? 1.922 -4.694 17.091 1.00 98.56 95 LEU A CA 1
ATOM 750 C C . LEU A 1 95 ? 1.066 -3.878 18.080 1.00 98.56 95 LEU A C 1
ATOM 752 O O . LEU A 1 95 ? -0.150 -3.817 17.870 1.00 98.56 95 LEU A O 1
ATOM 756 N N . PRO A 1 96 ? 1.633 -3.207 19.105 1.00 98.31 96 PRO A N 1
ATOM 757 C CA . PRO A 1 96 ? 0.825 -2.413 20.030 1.00 98.31 96 PRO A CA 1
ATOM 758 C C . PRO A 1 96 ? 0.089 -1.258 19.333 1.00 98.31 96 PRO A C 1
ATOM 760 O O . PRO A 1 96 ? -1.061 -0.974 19.674 1.00 98.31 96 PRO A O 1
ATOM 763 N N . ARG A 1 97 ? 0.682 -0.637 18.302 1.00 97.94 97 ARG A N 1
ATOM 764 C CA . ARG A 1 97 ? 0.013 0.413 17.508 1.00 97.94 97 ARG A CA 1
ATOM 765 C C . ARG A 1 97 ? -1.194 -0.124 16.738 1.00 97.94 97 ARG A C 1
ATOM 767 O O . ARG A 1 97 ? -2.261 0.492 16.746 1.00 97.94 97 ARG A O 1
ATOM 774 N N . LEU A 1 98 ? -1.064 -1.288 16.102 1.00 98.69 98 LEU A N 1
ATOM 775 C CA . LEU A 1 98 ? -2.172 -1.924 15.385 1.00 98.69 98 LEU A CA 1
ATOM 776 C C . LEU A 1 98 ? -3.263 -2.428 16.337 1.00 98.69 98 LEU A C 1
ATOM 778 O O . LEU A 1 98 ? -4.444 -2.309 16.014 1.00 98.69 98 LEU A O 1
ATOM 782 N N . GLN A 1 99 ? -2.905 -2.909 17.529 1.00 98.75 99 GLN A N 1
ATOM 783 C CA . GLN A 1 99 ? -3.876 -3.259 18.571 1.00 98.75 99 GLN A CA 1
ATOM 784 C C . GLN A 1 99 ? -4.651 -2.029 19.066 1.00 98.75 99 GLN A C 1
ATOM 786 O O . GLN A 1 99 ? -5.878 -2.086 19.183 1.00 98.75 99 GLN A O 1
ATOM 791 N N . ALA A 1 100 ? -3.975 -0.895 19.278 1.00 98.44 100 ALA A N 1
ATOM 792 C CA . ALA A 1 100 ? -4.633 0.366 19.619 1.00 98.44 100 ALA A CA 1
ATOM 793 C C . ALA A 1 100 ? -5.595 0.822 18.506 1.00 98.44 100 ALA A C 1
ATOM 795 O O . ALA A 1 100 ? -6.746 1.170 18.775 1.00 98.44 100 ALA A O 1
ATOM 796 N N . ALA A 1 101 ? -5.175 0.733 17.240 1.00 98.50 101 ALA A N 1
ATOM 797 C CA . ALA A 1 101 ? -6.036 1.036 16.097 1.00 98.50 101 ALA A CA 1
ATOM 798 C C . ALA A 1 101 ? -7.245 0.086 16.001 1.00 98.50 101 ALA A C 1
ATOM 800 O O . ALA A 1 101 ? -8.366 0.531 15.735 1.00 98.50 101 ALA A O 1
ATOM 801 N N . ARG A 1 102 ? -7.050 -1.218 16.254 1.00 98.69 102 ARG A N 1
ATOM 802 C CA . ARG A 1 102 ? -8.129 -2.219 16.300 1.00 98.69 102 ARG A CA 1
ATOM 803 C C . ARG A 1 102 ? -9.164 -1.863 17.363 1.00 98.69 102 ARG A C 1
ATOM 805 O O . ARG A 1 102 ? -10.363 -1.888 17.061 1.00 98.69 102 ARG A O 1
ATOM 812 N N . ALA A 1 103 ? -8.705 -1.505 18.565 1.00 98.38 103 ALA A N 1
ATOM 813 C CA . ALA A 1 103 ? -9.548 -1.059 19.673 1.00 98.38 103 ALA A CA 1
ATOM 814 C C . ALA A 1 103 ? -10.309 0.234 19.332 1.00 98.38 103 ALA A C 1
ATOM 816 O O . ALA A 1 103 ? -11.485 0.362 19.664 1.00 98.38 103 ALA A O 1
ATOM 817 N N . ALA A 1 104 ? -9.683 1.144 18.580 1.00 98.19 104 ALA A N 1
ATOM 818 C CA . ALA A 1 104 ? -10.299 2.382 18.097 1.00 98.19 104 ALA A CA 1
ATOM 819 C C . ALA A 1 104 ? -11.279 2.199 16.919 1.00 98.19 104 ALA A C 1
ATOM 821 O O . ALA A 1 104 ? -11.881 3.170 16.464 1.00 98.19 104 ALA A O 1
ATOM 822 N N . GLY A 1 105 ? -11.467 0.975 16.411 1.00 98.19 105 GLY A N 1
ATOM 823 C CA . GLY A 1 105 ? -12.459 0.690 15.371 1.00 98.19 105 GLY A CA 1
ATOM 824 C C . GLY A 1 105 ? -11.894 0.324 13.998 1.00 98.19 105 GLY A C 1
ATOM 825 O O . GLY A 1 105 ? -12.679 -0.033 13.119 1.00 98.19 105 GLY A O 1
ATOM 826 N N . ALA A 1 106 ? -10.571 0.323 13.802 1.00 98.62 106 ALA A N 1
ATOM 827 C CA . ALA A 1 106 ? -9.991 -0.170 12.554 1.00 98.62 106 ALA A CA 1
ATOM 828 C C . ALA A 1 106 ? -10.294 -1.666 12.349 1.00 98.62 106 ALA A C 1
ATOM 830 O O . ALA A 1 106 ? -10.459 -2.423 13.314 1.00 98.62 106 ALA A O 1
ATOM 831 N N . ARG A 1 107 ? -10.396 -2.097 11.090 1.00 98.75 107 ARG A N 1
ATOM 832 C CA . ARG A 1 107 ? -10.590 -3.511 10.698 1.00 98.75 107 ARG A CA 1
ATOM 833 C C . ARG A 1 107 ? -9.582 -4.003 9.664 1.00 98.75 107 ARG A C 1
ATOM 835 O O . ARG A 1 107 ? -9.436 -5.206 9.481 1.00 98.75 107 ARG A O 1
ATOM 842 N N . PHE A 1 108 ? -8.858 -3.086 9.039 1.00 98.88 108 PHE A N 1
ATOM 843 C CA . PHE A 1 108 ? -7.749 -3.392 8.152 1.00 98.88 108 PHE A CA 1
ATOM 844 C C . PHE A 1 108 ? -6.598 -2.416 8.394 1.00 98.88 108 PHE A C 1
ATOM 846 O O . PHE A 1 108 ? -6.782 -1.341 8.974 1.00 98.88 108 PHE A O 1
ATOM 853 N N . SER A 1 109 ? -5.407 -2.797 7.965 1.00 98.81 109 SER A N 1
ATOM 854 C CA . SER A 1 109 ? -4.206 -1.975 8.031 1.00 98.81 109 SER A CA 1
ATOM 855 C C . SER A 1 109 ? -3.559 -1.902 6.652 1.00 98.81 109 SER A C 1
ATOM 857 O O . SER A 1 109 ? -3.869 -2.695 5.765 1.00 98.81 109 SER A O 1
ATOM 859 N N . LYS A 1 110 ? -2.683 -0.925 6.438 1.00 98.62 110 LYS A N 1
ATOM 860 C CA . LYS A 1 110 ? -2.000 -0.738 5.159 1.00 98.62 110 LYS A CA 1
ATOM 861 C C . LYS A 1 110 ? -0.544 -0.367 5.368 1.00 98.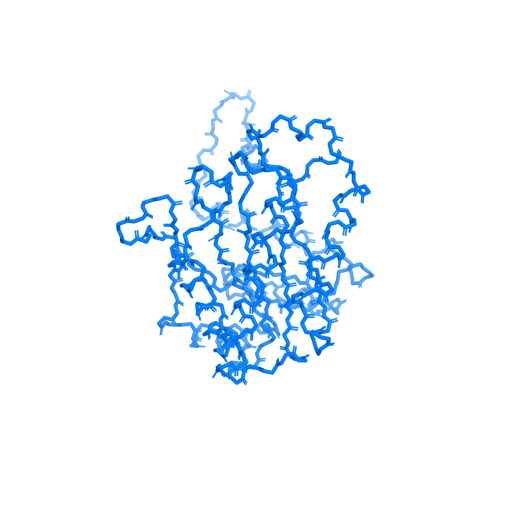62 110 LYS A C 1
ATOM 863 O O . LYS A 1 110 ? -0.258 0.585 6.103 1.00 98.62 110 LYS A O 1
ATOM 868 N N . PHE A 1 111 ? 0.347 -1.038 4.646 1.00 98.19 111 PHE A N 1
ATOM 869 C CA . PHE A 1 111 ? 1.776 -0.743 4.645 1.00 98.19 111 PHE A CA 1
ATOM 870 C C . PHE A 1 111 ? 2.320 -0.723 3.220 1.00 98.19 111 PHE A C 1
ATOM 872 O O . PHE A 1 111 ? 2.136 -1.666 2.458 1.00 98.19 111 PHE A O 1
ATOM 879 N N . ARG A 1 112 ? 2.965 0.390 2.871 1.00 97.00 112 ARG A N 1
ATOM 880 C CA . ARG A 1 112 ? 3.613 0.629 1.575 1.00 97.00 112 ARG A CA 1
ATOM 881 C C . ARG A 1 112 ? 5.109 0.374 1.645 1.00 97.00 112 ARG A C 1
ATOM 883 O O . ARG A 1 112 ? 5.729 0.919 2.549 1.00 97.00 112 ARG A O 1
ATOM 890 N N . THR A 1 113 ? 5.688 -0.304 0.668 1.00 96.25 113 THR A N 1
ATOM 891 C CA . THR A 1 113 ? 7.140 -0.323 0.440 1.00 96.25 113 THR A CA 1
ATOM 892 C C . THR A 1 113 ? 7.459 0.301 -0.922 1.00 96.25 113 THR A C 1
ATOM 894 O O . THR A 1 113 ? 6.754 0.021 -1.891 1.00 96.25 113 THR A O 1
ATOM 897 N N . PRO A 1 114 ? 8.459 1.197 -1.023 1.00 94.62 114 PRO A N 1
ATOM 898 C CA . PRO A 1 114 ? 8.878 1.750 -2.307 1.00 94.62 114 PRO A CA 1
ATOM 899 C C . PRO A 1 114 ? 9.764 0.755 -3.069 1.00 94.62 114 PRO A C 1
ATOM 901 O O . PRO A 1 114 ? 10.709 0.206 -2.509 1.00 94.62 114 PRO A O 1
ATOM 904 N N . ILE A 1 115 ? 9.508 0.558 -4.358 1.00 96.81 115 ILE A N 1
ATOM 905 C CA . ILE A 1 115 ? 10.319 -0.304 -5.224 1.00 96.81 115 ILE A CA 1
ATOM 906 C C . ILE A 1 115 ? 10.818 0.541 -6.390 1.00 96.81 115 ILE A C 1
ATOM 908 O O . ILE A 1 115 ? 10.039 0.958 -7.240 1.00 96.81 115 ILE A O 1
ATOM 912 N N . ALA A 1 116 ? 12.119 0.824 -6.433 1.00 96.38 116 ALA A N 1
ATOM 913 C CA . ALA A 1 116 ? 12.705 1.538 -7.561 1.00 96.38 116 ALA A CA 1
ATOM 914 C C . ALA A 1 116 ? 12.582 0.697 -8.843 1.00 96.38 116 ALA A C 1
ATOM 916 O O . ALA A 1 116 ? 12.783 -0.513 -8.814 1.00 96.38 116 ALA A O 1
ATOM 917 N N . CYS A 1 117 ? 12.279 1.325 -9.977 1.00 96.81 117 CYS A N 1
ATOM 918 C CA . CYS A 1 117 ? 12.201 0.644 -11.268 1.00 96.81 117 CYS A CA 1
ATOM 919 C C . CYS A 1 117 ? 12.915 1.465 -12.334 1.00 96.81 117 CYS A C 1
ATOM 921 O O . CYS A 1 117 ? 12.670 2.663 -12.479 1.00 96.81 117 CYS A O 1
ATOM 923 N N . SER A 1 118 ? 13.816 0.826 -13.072 1.00 97.06 118 SER A N 1
ATOM 924 C CA . SER A 1 118 ? 14.573 1.450 -14.154 1.00 97.06 118 SER A CA 1
ATOM 925 C C . SER A 1 118 ? 14.857 0.448 -15.268 1.00 97.06 118 SER A C 1
ATOM 927 O O . SER A 1 118 ? 14.510 -0.737 -15.169 1.00 97.06 118 SER A O 1
ATOM 929 N N . SER A 1 119 ? 15.473 0.926 -16.350 1.00 96.62 119 SER A N 1
ATOM 930 C CA . SER A 1 119 ? 15.981 0.046 -17.398 1.00 96.62 119 SER A CA 1
ATOM 931 C C . SER A 1 119 ? 16.999 -0.956 -16.840 1.00 96.62 119 SER A C 1
ATOM 933 O O . SER A 1 119 ? 17.646 -0.730 -15.815 1.00 96.62 119 SER A O 1
ATOM 935 N N . VAL A 1 120 ? 17.203 -2.062 -17.560 1.00 93.94 120 VAL A N 1
ATOM 936 C CA . VAL A 1 120 ? 18.200 -3.088 -17.198 1.00 93.94 120 VAL A CA 1
ATOM 937 C C . VAL A 1 120 ? 19.606 -2.492 -17.058 1.00 93.94 120 VAL A C 1
ATOM 939 O O . VAL A 1 120 ? 20.384 -2.942 -16.223 1.00 93.94 120 VAL A O 1
ATOM 942 N N . LYS A 1 121 ? 19.923 -1.446 -17.833 1.00 93.31 121 LYS A N 1
ATOM 943 C CA . LYS A 1 121 ? 21.213 -0.747 -17.771 1.00 93.31 121 LYS A CA 1
ATOM 944 C C . LYS A 1 121 ? 21.414 -0.020 -16.440 1.00 93.31 121 LYS A C 1
ATOM 946 O O . LYS A 1 121 ? 22.520 -0.035 -15.910 1.00 93.31 121 LYS A O 1
ATOM 951 N N . THR A 1 122 ? 20.369 0.629 -15.934 1.00 93.31 122 THR A N 1
ATOM 952 C CA . THR A 1 122 ? 20.406 1.353 -14.656 1.00 93.31 122 THR A CA 1
ATOM 953 C C . THR A 1 122 ? 20.305 0.385 -13.470 1.00 93.31 122 THR A C 1
ATOM 955 O O . THR A 1 122 ? 20.910 0.631 -12.434 1.00 93.31 122 THR A O 1
ATOM 958 N N . GLY A 1 123 ? 19.595 -0.738 -13.627 1.00 93.31 123 GLY A N 1
ATOM 959 C CA . GLY A 1 123 ? 19.716 -1.895 -12.733 1.00 93.31 123 GLY A CA 1
ATOM 960 C C . GLY A 1 123 ? 18.835 -1.884 -11.480 1.00 93.31 123 GLY A C 1
ATOM 961 O O . GLY A 1 123 ? 19.137 -2.614 -10.540 1.00 93.31 123 GLY A O 1
ATOM 962 N N . PHE A 1 124 ? 17.748 -1.102 -11.451 1.00 96.62 124 PHE A N 1
ATOM 963 C CA . PHE A 1 124 ? 16.768 -1.128 -10.357 1.00 96.62 124 PHE A CA 1
ATOM 964 C C . PHE A 1 124 ? 15.547 -2.012 -10.688 1.00 96.62 124 PHE A C 1
ATOM 966 O O . PHE A 1 124 ? 15.165 -2.137 -11.862 1.00 96.62 124 PHE A O 1
ATOM 973 N N . PRO A 1 125 ? 14.895 -2.596 -9.667 1.00 97.12 125 PRO A N 1
ATOM 974 C CA . PRO A 1 125 ? 15.357 -2.671 -8.277 1.00 97.12 125 PRO A CA 1
ATOM 975 C C . PRO A 1 125 ? 16.545 -3.631 -8.152 1.00 97.12 125 PRO A C 1
ATOM 977 O O . PRO A 1 125 ? 16.682 -4.562 -8.951 1.00 97.12 125 PRO A O 1
ATOM 980 N N . SER A 1 126 ? 17.393 -3.419 -7.146 1.00 96.56 126 SER A N 1
ATOM 981 C CA . SER A 1 126 ? 18.420 -4.411 -6.822 1.00 96.56 126 SER A CA 1
ATOM 982 C C . SER A 1 126 ? 17.782 -5.670 -6.210 1.00 96.56 126 SER A C 1
ATOM 984 O O . SER A 1 126 ? 16.713 -5.584 -5.592 1.00 96.56 126 SER A O 1
ATOM 986 N N . PRO A 1 127 ? 18.430 -6.847 -6.318 1.00 96.06 127 PRO A N 1
ATOM 987 C CA . PRO A 1 127 ? 17.947 -8.061 -5.658 1.00 96.06 127 PRO A CA 1
ATOM 988 C C . PRO A 1 127 ? 17.770 -7.881 -4.143 1.00 96.06 127 PRO A C 1
ATOM 990 O O . PRO A 1 127 ? 16.740 -8.260 -3.594 1.00 96.06 127 PRO A O 1
ATOM 993 N N . LEU A 1 128 ? 18.724 -7.205 -3.491 1.00 96.94 128 LEU A N 1
ATOM 994 C CA . LEU A 1 128 ? 18.674 -6.909 -2.057 1.00 96.94 128 LEU A CA 1
ATOM 995 C C . LEU A 1 128 ? 17.438 -6.077 -1.683 1.00 96.94 128 LEU A C 1
ATOM 997 O O . LEU A 1 128 ? 16.768 -6.367 -0.696 1.00 96.94 128 LEU A O 1
ATOM 1001 N N . SER A 1 129 ? 17.128 -5.046 -2.470 1.00 97.31 129 SER A N 1
ATOM 1002 C CA . SER A 1 129 ? 15.948 -4.205 -2.261 1.00 97.31 129 SER A CA 1
ATOM 1003 C C . SER A 1 129 ? 14.662 -5.026 -2.342 1.00 97.31 129 SER A C 1
ATOM 1005 O O . SER A 1 129 ? 13.842 -4.966 -1.426 1.00 97.31 129 SER A O 1
ATOM 1007 N N . LEU A 1 130 ? 14.517 -5.873 -3.368 1.00 97.50 130 LEU A N 1
ATOM 1008 C CA . LEU A 1 130 ? 13.359 -6.765 -3.494 1.00 97.50 130 LEU A CA 1
ATOM 1009 C C . LEU A 1 130 ? 13.208 -7.707 -2.292 1.00 97.50 130 LEU A C 1
ATOM 1011 O O . LEU A 1 130 ? 12.103 -7.829 -1.760 1.00 97.50 130 LEU A O 1
ATOM 1015 N N . GLU A 1 131 ? 14.298 -8.326 -1.835 1.00 98.06 131 GLU A N 1
ATOM 1016 C CA . GLU A 1 131 ? 14.294 -9.205 -0.658 1.00 98.06 131 GLU A CA 1
ATOM 1017 C C . GLU A 1 131 ? 13.844 -8.464 0.608 1.00 98.06 131 GLU A C 1
ATOM 1019 O O . GLU A 1 131 ? 12.960 -8.940 1.327 1.00 98.06 131 GLU A O 1
ATOM 1024 N N . ILE A 1 132 ? 14.392 -7.269 0.855 1.00 97.88 132 ILE A N 1
ATOM 1025 C CA . ILE A 1 132 ? 14.039 -6.448 2.020 1.00 97.88 132 ILE A CA 1
ATOM 1026 C C . ILE A 1 132 ? 12.560 -6.049 1.986 1.00 97.88 132 ILE A C 1
ATOM 1028 O O . ILE A 1 132 ? 11.875 -6.156 3.009 1.00 97.88 132 ILE A O 1
ATOM 1032 N N . GLN A 1 133 ? 12.040 -5.609 0.835 1.00 98.00 133 GLN A N 1
ATOM 1033 C CA . GLN A 1 133 ? 10.637 -5.197 0.742 1.00 98.00 133 GLN A CA 1
ATOM 1034 C C . GLN A 1 133 ? 9.672 -6.370 0.889 1.00 98.00 133 GLN A C 1
ATOM 1036 O O . GLN A 1 133 ? 8.635 -6.220 1.543 1.00 98.00 133 GLN A O 1
ATOM 1041 N N . ALA A 1 134 ? 10.010 -7.529 0.320 1.00 98.56 134 ALA A N 1
ATOM 1042 C CA . ALA A 1 134 ? 9.222 -8.744 0.473 1.00 98.56 134 ALA A CA 1
ATOM 1043 C C . ALA A 1 134 ? 9.162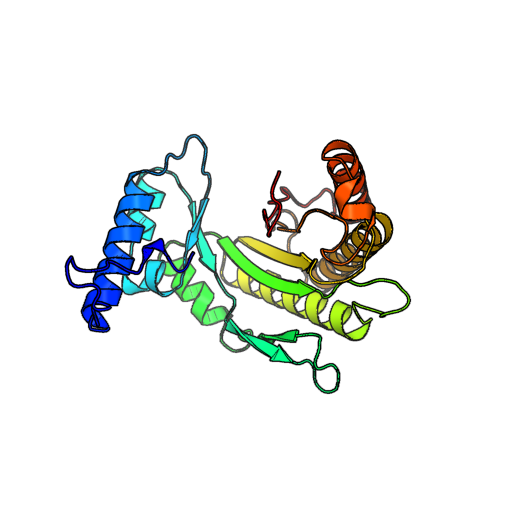 -9.195 1.938 1.00 98.56 134 ALA A C 1
ATOM 1045 O O . ALA A 1 134 ? 8.074 -9.457 2.457 1.00 98.56 134 ALA A O 1
ATOM 1046 N N . GLU A 1 135 ? 10.305 -9.213 2.628 1.00 98.62 135 GLU A N 1
ATOM 1047 C CA . GLU A 1 135 ? 10.370 -9.558 4.049 1.00 98.62 135 GLU A CA 1
ATOM 1048 C C . GLU A 1 135 ? 9.590 -8.562 4.915 1.00 98.62 135 GLU A C 1
ATOM 1050 O O . GLU A 1 135 ? 8.787 -8.966 5.757 1.00 98.62 135 GLU A O 1
ATOM 1055 N N . THR A 1 136 ? 9.756 -7.261 4.663 1.00 98.38 136 THR A N 1
ATOM 1056 C CA . THR A 1 136 ? 9.069 -6.192 5.404 1.00 98.38 136 THR A CA 1
ATOM 1057 C C . THR A 1 136 ? 7.548 -6.303 5.275 1.00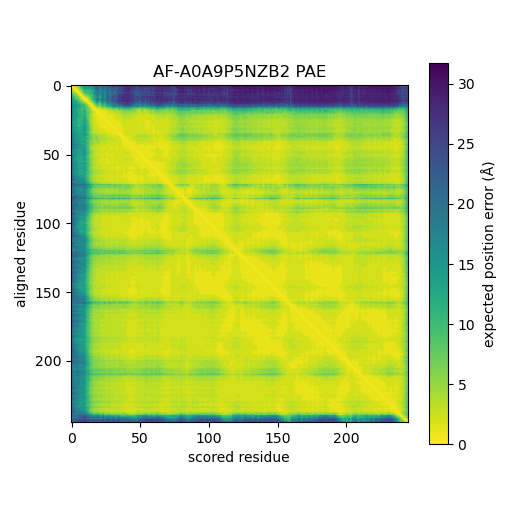 98.38 136 THR A C 1
ATOM 1059 O O . THR A 1 136 ? 6.831 -6.215 6.274 1.00 98.38 136 THR A O 1
ATOM 1062 N N . LEU A 1 137 ? 7.031 -6.516 4.057 1.00 98.69 137 LEU A N 1
ATOM 1063 C CA . LEU A 1 137 ? 5.590 -6.666 3.831 1.00 98.69 137 LEU A CA 1
ATOM 1064 C C . LEU A 1 137 ? 5.035 -7.955 4.442 1.00 98.69 137 LEU A C 1
ATOM 1066 O O . LEU A 1 137 ? 3.918 -7.936 4.961 1.00 98.69 137 LEU A O 1
ATOM 1070 N N . ALA A 1 138 ? 5.802 -9.047 4.428 1.00 98.81 138 ALA A N 1
ATOM 1071 C CA . ALA A 1 138 ? 5.402 -10.297 5.062 1.00 98.81 138 ALA A CA 1
ATOM 1072 C C . ALA A 1 138 ? 5.319 -10.171 6.592 1.00 98.81 138 ALA A C 1
ATOM 1074 O O . ALA A 1 138 ? 4.306 -10.559 7.180 1.00 98.81 138 ALA A O 1
ATOM 1075 N N . GLN A 1 139 ? 6.321 -9.549 7.224 1.00 98.69 139 GLN A N 1
ATOM 1076 C CA . GLN A 1 139 ? 6.320 -9.264 8.663 1.00 98.69 139 GLN A CA 1
ATOM 1077 C C . GLN A 1 139 ? 5.154 -8.349 9.051 1.00 98.69 139 GLN A C 1
ATOM 1079 O O . GLN A 1 139 ? 4.404 -8.658 9.978 1.00 98.69 139 GLN A O 1
ATOM 1084 N N . PHE A 1 140 ? 4.937 -7.263 8.302 1.00 98.75 140 PHE A N 1
ATOM 1085 C CA . PHE A 1 140 ? 3.770 -6.399 8.487 1.00 98.75 140 PHE A CA 1
ATOM 1086 C C . PHE A 1 140 ? 2.456 -7.187 8.396 1.00 98.75 140 PHE A C 1
ATOM 1088 O O . PHE A 1 140 ? 1.579 -7.020 9.247 1.00 98.75 140 PHE A O 1
ATOM 1095 N N . ALA A 1 141 ? 2.302 -8.038 7.379 1.00 98.88 141 ALA A N 1
ATOM 1096 C CA . ALA A 1 141 ? 1.068 -8.779 7.165 1.00 98.88 141 ALA A CA 1
ATOM 1097 C C . ALA A 1 141 ? 0.776 -9.745 8.322 1.00 98.88 141 ALA A C 1
ATOM 1099 O O . ALA A 1 141 ? -0.353 -9.774 8.820 1.00 98.88 141 ALA A O 1
ATOM 1100 N N . ALA A 1 142 ? 1.799 -10.454 8.806 1.00 98.88 142 ALA A N 1
ATOM 1101 C CA . ALA A 1 142 ? 1.693 -11.323 9.974 1.00 98.88 142 ALA A CA 1
ATOM 1102 C C . ALA A 1 142 ? 1.318 -10.535 11.242 1.00 98.88 142 ALA A C 1
ATOM 1104 O O . ALA A 1 142 ? 0.362 -10.894 11.931 1.00 98.88 142 ALA A O 1
ATOM 1105 N N . ILE A 1 143 ? 1.992 -9.408 11.510 1.00 98.88 143 ILE A N 1
ATOM 1106 C CA . ILE A 1 143 ? 1.696 -8.539 12.664 1.00 98.88 143 ILE A CA 1
ATOM 1107 C C . ILE A 1 143 ? 0.268 -7.975 12.580 1.00 98.88 143 ILE A C 1
ATOM 1109 O O . ILE A 1 143 ? -0.446 -7.926 13.584 1.00 98.88 143 ILE A O 1
ATOM 1113 N N . SER A 1 144 ? -0.186 -7.575 11.390 1.00 98.88 144 SER A N 1
ATOM 1114 C CA . SER A 1 144 ? -1.557 -7.101 11.175 1.00 98.88 144 SER A CA 1
ATOM 1115 C C . SER A 1 144 ? -2.583 -8.179 11.506 1.00 98.88 144 SER A C 1
ATOM 1117 O O . SER A 1 144 ? -3.543 -7.901 12.228 1.00 98.88 144 SER A O 1
ATOM 1119 N N . GLN A 1 145 ? -2.382 -9.406 11.018 1.00 98.88 145 GLN A N 1
ATOM 1120 C CA . GLN A 1 145 ? -3.286 -10.517 11.314 1.00 98.88 145 GLN A CA 1
ATOM 1121 C C . GLN A 1 145 ? -3.266 -10.877 12.802 1.00 98.88 145 GLN A C 1
ATOM 1123 O O . GLN A 1 145 ? -4.331 -11.073 13.387 1.00 98.88 145 GLN A O 1
ATOM 1128 N N . GLN A 1 146 ? -2.096 -10.843 13.448 1.00 98.81 146 GLN A N 1
ATOM 1129 C CA . GLN A 1 146 ? -1.969 -11.007 14.898 1.00 98.81 146 GLN A CA 1
ATOM 1130 C C . GLN A 1 146 ? -2.738 -9.925 15.680 1.00 98.81 146 GLN A C 1
ATOM 1132 O O . GLN A 1 146 ? -3.337 -10.215 16.715 1.00 98.81 146 GLN A O 1
ATOM 1137 N N . ALA A 1 147 ? -2.778 -8.687 15.179 1.00 98.81 147 ALA A N 1
ATOM 1138 C CA . ALA A 1 147 ? -3.589 -7.603 15.740 1.00 98.81 147 ALA A CA 1
ATOM 1139 C C . ALA A 1 147 ? -5.093 -7.704 15.391 1.00 98.81 147 ALA A C 1
ATOM 1141 O O . ALA A 1 147 ? -5.887 -6.851 15.800 1.00 98.81 147 ALA A O 1
ATOM 1142 N N . GLY A 1 148 ? -5.504 -8.723 14.629 1.00 98.75 148 GLY A N 1
ATOM 1143 C CA . GLY A 1 148 ? -6.884 -8.931 14.194 1.00 98.75 148 GLY A CA 1
ATOM 1144 C C . GLY A 1 148 ? -7.342 -7.965 13.097 1.00 98.75 148 GLY A C 1
ATOM 1145 O O . GLY A 1 148 ? -8.526 -7.614 13.059 1.00 98.75 148 GLY A O 1
ATOM 1146 N N . LEU A 1 149 ? -6.419 -7.499 12.249 1.00 98.88 149 LEU A N 1
ATOM 1147 C CA . LEU A 1 149 ? -6.661 -6.599 11.118 1.00 98.88 149 LEU A CA 1
ATOM 1148 C C . LEU A 1 149 ? -6.294 -7.283 9.794 1.00 98.88 149 LEU A C 1
ATOM 1150 O O . LEU A 1 149 ? -5.247 -7.920 9.696 1.00 98.88 149 LEU A O 1
ATOM 1154 N N . VAL A 1 150 ? -7.093 -7.064 8.747 1.00 98.94 150 VAL A N 1
ATOM 1155 C CA . VAL A 1 150 ? -6.743 -7.463 7.369 1.00 98.94 150 VAL A CA 1
ATOM 1156 C C . VAL A 1 150 ? -5.567 -6.607 6.863 1.00 98.94 150 VAL A C 1
ATOM 1158 O O . VAL A 1 150 ? -5.715 -5.383 6.819 1.00 98.94 150 VAL A O 1
ATOM 1161 N N . PRO A 1 151 ? -4.407 -7.174 6.485 1.00 98.88 151 PRO A N 1
ATOM 1162 C CA . PRO A 1 151 ? -3.328 -6.409 5.872 1.00 98.88 151 PRO A CA 1
ATOM 1163 C C . PRO A 1 151 ? -3.601 -6.099 4.399 1.00 98.88 151 PRO A C 1
ATOM 1165 O O . PRO A 1 151 ? -3.877 -6.995 3.602 1.00 98.88 151 PRO A O 1
ATOM 1168 N N . ILE A 1 152 ? -3.435 -4.830 4.031 1.00 98.88 152 ILE A N 1
ATOM 1169 C CA . ILE A 1 152 ? -3.233 -4.380 2.653 1.00 98.88 152 ILE A CA 1
ATOM 1170 C C . ILE A 1 152 ? -1.726 -4.210 2.439 1.00 98.88 152 ILE A C 1
ATOM 1172 O O . ILE A 1 152 ? -1.136 -3.240 2.933 1.00 98.88 152 ILE A O 1
ATOM 1176 N N . VAL A 1 153 ? -1.108 -5.142 1.712 1.00 98.69 153 VAL A N 1
ATOM 1177 C CA . VAL A 1 153 ? 0.308 -5.059 1.320 1.00 98.69 153 VAL A CA 1
ATOM 1178 C C . VAL A 1 153 ? 0.437 -4.208 0.054 1.00 98.69 153 VAL A C 1
ATOM 1180 O O . VAL A 1 153 ? -0.197 -4.498 -0.957 1.00 98.69 153 VAL A O 1
ATOM 1183 N N . GLU A 1 154 ? 1.201 -3.116 0.105 1.00 98.31 154 GLU A N 1
ATOM 1184 C CA . GLU A 1 154 ? 1.336 -2.157 -1.004 1.00 98.31 154 GLU A CA 1
ATOM 1185 C C . GLU A 1 154 ? 2.785 -2.118 -1.521 1.00 98.31 154 GLU A C 1
ATOM 1187 O O . GLU A 1 154 ? 3.577 -1.299 -1.047 1.00 98.31 154 GLU A O 1
ATOM 1192 N N . PRO A 1 155 ? 3.160 -2.991 -2.475 1.00 97.06 155 PRO A N 1
ATOM 1193 C CA . PRO A 1 155 ? 4.380 -2.802 -3.250 1.00 97.06 155 PRO A CA 1
ATOM 1194 C C . PRO A 1 155 ? 4.184 -1.657 -4.246 1.00 97.06 155 PRO A C 1
ATOM 1196 O O . PRO A 1 155 ? 3.477 -1.802 -5.244 1.00 97.06 155 PRO A O 1
ATOM 1199 N N . ASP A 1 156 ? 4.797 -0.508 -3.969 1.00 95.75 156 ASP A N 1
ATOM 1200 C CA . ASP A 1 156 ? 4.691 0.672 -4.823 1.00 95.75 156 ASP A CA 1
ATOM 1201 C C . ASP A 1 156 ? 5.922 0.800 -5.718 1.00 95.75 156 ASP A C 1
ATOM 1203 O O . ASP A 1 156 ? 6.959 1.332 -5.309 1.00 95.75 156 ASP A O 1
ATOM 1207 N N . VAL A 1 157 ? 5.796 0.279 -6.938 1.00 95.81 157 VAL A N 1
ATOM 1208 C CA . VAL A 1 157 ? 6.818 0.408 -7.976 1.00 95.81 157 VAL A CA 1
ATOM 1209 C C . VAL A 1 157 ? 6.841 1.851 -8.478 1.00 95.81 157 VAL A C 1
ATOM 1211 O O . VAL A 1 157 ? 5.852 2.338 -9.024 1.00 95.81 157 VAL A O 1
ATOM 1214 N N . ASP A 1 158 ? 7.967 2.534 -8.275 1.00 90.38 158 ASP A N 1
ATOM 1215 C CA . ASP A 1 158 ? 8.186 3.920 -8.679 1.00 90.38 158 ASP A CA 1
ATOM 1216 C C . ASP A 1 158 ? 8.450 4.038 -10.185 1.00 90.38 158 ASP A C 1
ATOM 1218 O O . ASP A 1 158 ? 9.151 3.231 -10.791 1.00 90.38 158 ASP A O 1
ATOM 1222 N N . PHE A 1 159 ? 7.922 5.106 -10.782 1.00 89.50 159 PHE A N 1
ATOM 1223 C CA . PHE A 1 159 ? 7.972 5.347 -12.223 1.00 89.50 159 PHE A CA 1
ATOM 1224 C C . PHE A 1 159 ? 8.848 6.541 -12.591 1.00 89.50 159 PHE A C 1
ATOM 1226 O O . PHE A 1 159 ? 8.706 7.084 -13.682 1.00 89.50 159 PHE A O 1
ATOM 1233 N N . SER A 1 160 ? 9.719 7.021 -11.703 1.00 91.94 160 SER A N 1
ATOM 1234 C CA . SER A 1 160 ? 10.468 8.257 -11.957 1.00 91.94 160 SER A CA 1
ATOM 1235 C C . SER A 1 160 ? 11.552 8.130 -13.031 1.00 91.94 160 SER A C 1
ATOM 1237 O O . SER A 1 160 ? 12.036 9.160 -13.496 1.00 91.94 160 SER A O 1
ATOM 1239 N N . ARG A 1 161 ? 11.919 6.906 -13.440 1.00 94.19 161 ARG A N 1
ATOM 1240 C CA . ARG A 1 161 ? 13.099 6.606 -14.275 1.00 94.19 161 ARG A CA 1
ATOM 1241 C C . ARG A 1 161 ? 12.728 6.106 -15.679 1.00 94.19 161 ARG A C 1
ATOM 1243 O O . ARG A 1 161 ? 11.691 6.479 -16.221 1.00 94.19 161 ARG A O 1
ATOM 1250 N N . ASP A 1 162 ? 13.611 5.319 -16.288 1.00 96.44 162 ASP A N 1
ATOM 1251 C CA . ASP A 1 162 ? 13.665 4.972 -17.711 1.00 96.44 162 ASP A CA 1
ATOM 1252 C C . ASP A 1 162 ? 13.226 3.526 -18.024 1.00 96.44 162 ASP A C 1
ATOM 1254 O O . ASP A 1 162 ? 13.613 2.977 -19.051 1.00 96.44 162 ASP A O 1
ATOM 1258 N N . ALA A 1 163 ? 12.437 2.879 -17.162 1.00 97.19 163 ALA A N 1
ATOM 1259 C CA . ALA A 1 163 ? 11.865 1.568 -17.481 1.00 97.19 163 ALA A CA 1
ATOM 1260 C C . ALA A 1 163 ? 10.810 1.683 -18.595 1.00 97.19 163 ALA A C 1
ATOM 1262 O O . ALA A 1 163 ? 9.969 2.582 -18.562 1.00 97.19 163 ALA A O 1
ATOM 1263 N N . ASP A 1 164 ? 10.801 0.759 -19.554 1.00 97.50 164 ASP A N 1
ATOM 1264 C CA . ASP A 1 164 ? 9.678 0.606 -20.481 1.00 97.50 164 ASP A CA 1
ATOM 1265 C C . ASP A 1 164 ? 8.533 -0.209 -19.842 1.00 97.50 164 ASP A C 1
ATOM 1267 O O . ASP A 1 164 ? 8.601 -0.616 -18.678 1.00 97.50 164 ASP A O 1
ATOM 1271 N N . LEU A 1 165 ? 7.439 -0.428 -20.584 1.00 97.62 165 LEU A N 1
ATOM 1272 C CA . LEU A 1 165 ? 6.289 -1.180 -20.068 1.00 97.62 165 LEU A CA 1
ATOM 1273 C C . LEU A 1 165 ? 6.650 -2.638 -19.742 1.00 97.62 165 LEU A C 1
ATOM 1275 O O . LEU A 1 165 ? 6.173 -3.169 -18.741 1.00 97.62 165 LEU A O 1
ATOM 1279 N N . VAL A 1 166 ? 7.482 -3.272 -20.574 1.00 98.00 166 VAL A N 1
ATOM 1280 C CA . VAL A 1 166 ? 7.881 -4.676 -20.403 1.00 98.00 166 VAL A CA 1
ATOM 1281 C C . VAL A 1 166 ? 8.689 -4.822 -19.122 1.00 98.00 166 VAL A C 1
ATOM 1283 O O . VAL A 1 166 ? 8.326 -5.610 -18.251 1.00 98.00 166 VAL A O 1
ATOM 1286 N N . ARG A 1 167 ? 9.712 -3.984 -18.951 1.00 97.75 167 ARG A N 1
ATOM 1287 C CA . ARG A 1 167 ? 10.546 -3.953 -17.755 1.00 97.75 167 ARG A CA 1
ATOM 1288 C C . ARG A 1 167 ? 9.739 -3.631 -16.503 1.00 97.75 167 ARG A C 1
ATOM 1290 O O . ARG A 1 167 ? 9.948 -4.254 -15.465 1.00 97.75 167 ARG A O 1
ATOM 1297 N N . SER A 1 168 ? 8.805 -2.682 -16.585 1.00 97.62 168 SER A N 1
ATOM 1298 C CA . SER A 1 168 ? 7.902 -2.379 -15.472 1.00 97.62 168 SER A CA 1
ATOM 1299 C C . SER A 1 168 ? 7.090 -3.614 -15.075 1.00 97.62 168 SER A C 1
ATOM 1301 O O . SER A 1 168 ? 7.063 -3.966 -13.896 1.00 97.62 168 SER A O 1
ATOM 13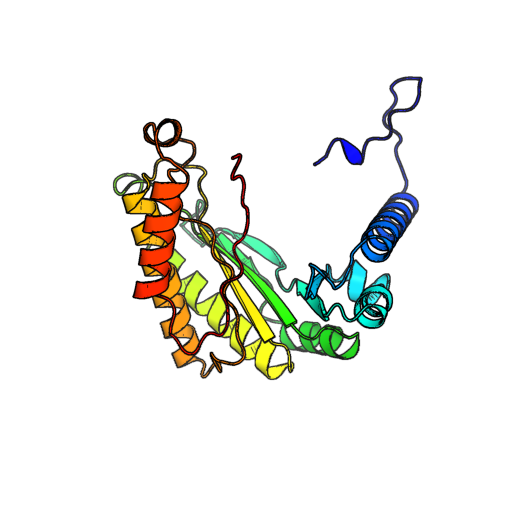03 N N . ALA A 1 169 ? 6.494 -4.319 -16.040 1.00 98.31 169 ALA A N 1
ATOM 1304 C CA . ALA A 1 169 ? 5.732 -5.541 -15.785 1.00 98.31 169 ALA A CA 1
ATOM 1305 C C . ALA A 1 169 ? 6.590 -6.652 -15.153 1.00 98.31 169 ALA A C 1
ATOM 1307 O O . ALA A 1 169 ? 6.158 -7.256 -14.173 1.00 98.31 169 ALA A O 1
ATOM 1308 N N . GLU A 1 170 ? 7.819 -6.866 -15.633 1.00 98.38 170 GLU A N 1
ATOM 1309 C CA . GLU A 1 170 ? 8.769 -7.823 -15.040 1.00 98.38 170 GLU A CA 1
ATOM 1310 C C . GLU A 1 170 ? 9.078 -7.505 -13.572 1.00 98.38 170 GLU A C 1
ATOM 1312 O O . GLU A 1 170 ? 9.101 -8.399 -12.723 1.00 98.38 170 GLU A O 1
ATOM 1317 N N . VAL A 1 171 ? 9.309 -6.225 -13.260 1.00 98.50 171 VAL A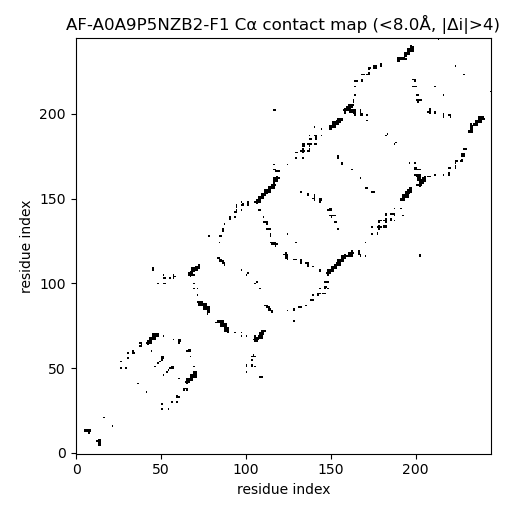 N 1
ATOM 1318 C CA . VAL A 1 171 ? 9.593 -5.778 -11.891 1.00 98.50 171 VAL A CA 1
ATOM 1319 C C . VAL A 1 171 ? 8.381 -5.981 -10.984 1.00 98.50 171 VAL A C 1
ATOM 1321 O O . VAL A 1 171 ? 8.551 -6.451 -9.860 1.00 98.50 171 VAL A O 1
ATOM 1324 N N . HIS A 1 172 ? 7.166 -5.693 -11.464 1.00 98.50 172 HIS A N 1
ATOM 1325 C CA . HIS A 1 172 ? 5.947 -5.967 -10.699 1.00 98.50 172 HIS A CA 1
ATOM 1326 C C . HIS A 1 172 ? 5.778 -7.467 -10.439 1.00 98.50 172 HIS A C 1
ATOM 1328 O O . HIS A 1 172 ? 5.572 -7.860 -9.294 1.00 98.50 172 HIS A O 1
ATOM 1334 N N . GLU A 1 173 ? 5.898 -8.303 -11.476 1.00 98.69 173 GLU A N 1
ATOM 1335 C CA . GLU A 1 173 ? 5.754 -9.759 -11.361 1.00 98.69 173 GLU A CA 1
ATOM 1336 C C . GLU A 1 173 ? 6.769 -10.336 -10.360 1.00 98.69 173 GLU A C 1
ATOM 1338 O O . GLU A 1 173 ? 6.398 -11.114 -9.477 1.00 98.69 173 GLU A O 1
ATOM 1343 N N . SER A 1 174 ? 8.025 -9.882 -10.430 1.00 98.44 174 SER A N 1
ATOM 1344 C CA . SER A 1 174 ? 9.102 -10.304 -9.523 1.00 98.44 174 SER A CA 1
ATOM 1345 C C . SER A 1 174 ? 8.839 -9.877 -8.077 1.00 98.44 174 SER A C 1
ATOM 1347 O O . SER A 1 174 ? 8.943 -10.692 -7.160 1.00 98.44 174 SER A O 1
ATOM 1349 N N . ALA A 1 175 ? 8.462 -8.613 -7.862 1.00 98.50 175 ALA A N 1
ATOM 1350 C CA . ALA A 1 175 ? 8.183 -8.080 -6.532 1.00 98.50 175 ALA A CA 1
ATOM 1351 C C . ALA A 1 175 ? 6.996 -8.784 -5.867 1.00 98.50 175 ALA A C 1
ATOM 1353 O O . ALA A 1 175 ? 7.094 -9.221 -4.721 1.00 98.50 175 ALA A O 1
ATOM 1354 N N . ILE A 1 176 ? 5.882 -8.918 -6.590 1.00 98.75 176 ILE A N 1
ATOM 1355 C CA . ILE A 1 176 ? 4.656 -9.532 -6.074 1.00 98.75 176 ILE A CA 1
ATOM 1356 C C . ILE A 1 176 ? 4.899 -11.010 -5.742 1.00 98.75 176 ILE A C 1
ATOM 1358 O O . ILE A 1 176 ? 4.510 -11.462 -4.663 1.00 98.75 176 ILE A O 1
ATOM 1362 N N . SER A 1 177 ? 5.603 -11.739 -6.613 1.00 98.69 177 SER A N 1
ATOM 1363 C CA . SER A 1 177 ? 5.941 -13.148 -6.372 1.00 98.69 177 SER A CA 1
ATOM 1364 C C . SER A 1 177 ? 6.801 -13.317 -5.116 1.00 98.69 177 SER A C 1
ATOM 1366 O O . SER A 1 177 ? 6.477 -14.143 -4.260 1.00 98.69 177 SER A O 1
ATOM 1368 N N . ALA A 1 178 ? 7.839 -12.488 -4.952 1.00 98.75 178 ALA A N 1
ATOM 1369 C CA . ALA A 1 178 ? 8.697 -12.513 -3.766 1.00 98.75 178 ALA A CA 1
ATOM 1370 C C . ALA A 1 178 ? 7.912 -12.202 -2.479 1.00 98.75 178 ALA A C 1
ATOM 1372 O O . ALA A 1 178 ? 8.083 -12.875 -1.461 1.00 98.75 178 ALA A O 1
ATOM 1373 N N . ILE A 1 179 ? 7.003 -11.221 -2.518 1.00 98.75 179 ILE A N 1
ATOM 1374 C CA . ILE A 1 179 ? 6.147 -10.867 -1.375 1.00 98.75 179 ILE A CA 1
ATOM 1375 C C . ILE A 1 179 ? 5.283 -12.053 -0.954 1.00 98.75 179 ILE A C 1
ATOM 1377 O O . ILE A 1 179 ? 5.260 -12.391 0.229 1.00 98.75 179 ILE A O 1
ATOM 1381 N N . TYR A 1 180 ? 4.602 -12.716 -1.891 1.00 98.75 180 TYR A N 1
ATOM 1382 C CA . TYR A 1 180 ? 3.752 -13.857 -1.548 1.00 98.75 180 TYR A CA 1
ATOM 1383 C C . TYR A 1 180 ? 4.545 -15.081 -1.094 1.00 98.75 180 TYR A C 1
ATOM 1385 O O . TYR A 1 180 ? 4.090 -15.804 -0.203 1.00 98.75 180 TYR A O 1
ATOM 1393 N N . GLU A 1 181 ? 5.748 -15.292 -1.630 1.00 98.56 181 GLU A N 1
ATOM 1394 C CA . GLU A 1 181 ? 6.660 -16.314 -1.120 1.00 98.56 181 GLU A CA 1
ATOM 1395 C C . GLU A 1 181 ? 7.008 -16.063 0.355 1.00 98.56 181 GLU A C 1
ATOM 1397 O O . GLU A 1 181 ? 6.877 -16.970 1.185 1.00 98.56 181 GLU A O 1
ATOM 1402 N N . ARG A 1 182 ? 7.384 -14.825 0.706 1.00 98.81 182 ARG A N 1
ATOM 1403 C CA . ARG A 1 182 ? 7.697 -14.449 2.092 1.00 98.81 182 ARG A CA 1
ATOM 1404 C C . ARG A 1 182 ? 6.465 -14.472 2.993 1.00 98.81 182 ARG A C 1
ATOM 1406 O O . ARG A 1 182 ? 6.544 -15.007 4.095 1.00 98.81 182 ARG A O 1
ATOM 1413 N N . MET A 1 183 ? 5.310 -13.989 2.536 1.00 98.75 183 MET A N 1
ATOM 1414 C CA . MET A 1 183 ? 4.050 -14.062 3.293 1.00 98.75 183 MET A CA 1
ATOM 1415 C C . MET A 1 183 ? 3.688 -15.507 3.647 1.00 98.75 183 MET A C 1
ATOM 1417 O O . MET A 1 183 ? 3.300 -15.783 4.782 1.00 98.75 183 MET A O 1
ATOM 1421 N N . ARG A 1 184 ? 3.882 -16.448 2.715 1.00 98.38 184 ARG A N 1
ATOM 1422 C CA . ARG A 1 184 ? 3.693 -17.879 2.980 1.00 98.38 184 ARG A CA 1
ATOM 1423 C C . ARG A 1 184 ? 4.678 -18.398 4.028 1.00 98.38 184 ARG A C 1
ATOM 1425 O O . ARG A 1 184 ? 4.273 -19.154 4.906 1.00 98.38 184 ARG A O 1
ATOM 1432 N N . ALA A 1 185 ? 5.946 -17.988 3.965 1.00 98.56 185 ALA A N 1
ATOM 1433 C CA . ALA A 1 185 ? 6.952 -18.362 4.964 1.00 98.56 185 ALA A CA 1
ATOM 1434 C C . ALA A 1 185 ? 6.619 -17.835 6.374 1.00 98.56 185 ALA A C 1
ATOM 1436 O O . ALA A 1 185 ? 6.910 -18.504 7.361 1.00 98.56 185 ALA A O 1
ATOM 1437 N N . HIS A 1 186 ? 5.960 -16.676 6.462 1.00 98.69 186 HIS A N 1
ATOM 1438 C CA . HIS A 1 186 ? 5.450 -16.087 7.708 1.00 98.69 186 HIS A CA 1
ATOM 1439 C C . HIS A 1 186 ? 4.089 -16.650 8.158 1.00 98.69 186 HIS A C 1
ATOM 1441 O O . HIS A 1 186 ? 3.565 -16.234 9.188 1.00 98.69 186 HIS A O 1
ATOM 1447 N N . GLY A 1 187 ? 3.500 -17.592 7.411 1.00 98.50 187 GLY A N 1
ATOM 1448 C CA . GLY A 1 187 ? 2.212 -18.200 7.756 1.00 98.50 187 GLY A CA 1
ATOM 1449 C C . GLY A 1 187 ? 1.015 -17.253 7.626 1.00 98.50 187 GLY A C 1
ATOM 1450 O O . GLY A 1 187 ? 0.007 -17.446 8.303 1.00 98.50 187 GLY A O 1
ATOM 1451 N N . VAL A 1 188 ? 1.116 -16.225 6.779 1.00 98.88 188 VAL A N 1
ATOM 1452 C CA . VAL A 1 188 ? 0.030 -15.266 6.543 1.00 98.88 188 VAL A CA 1
ATOM 1453 C C . VAL A 1 188 ? -1.138 -15.952 5.830 1.00 98.88 188 VAL A C 1
ATOM 1455 O O . VAL A 1 188 ? -0.956 -16.594 4.795 1.00 98.88 188 VAL A O 1
ATOM 1458 N N . LEU A 1 189 ? -2.355 -15.761 6.345 1.00 98.81 189 LEU A N 1
ATOM 1459 C CA . LEU A 1 189 ? -3.588 -16.232 5.711 1.00 98.81 189 LEU A CA 1
ATOM 1460 C C . LEU A 1 189 ? -3.921 -15.355 4.494 1.00 98.81 189 LEU A C 1
ATOM 1462 O O . LEU A 1 189 ? -4.287 -14.188 4.661 1.00 98.81 189 LEU A O 1
ATOM 1466 N N . LEU A 1 190 ? -3.814 -15.889 3.277 1.00 98.75 190 LEU A N 1
ATOM 1467 C CA . LEU A 1 190 ? -3.971 -15.097 2.050 1.00 98.75 190 LEU A CA 1
ATOM 1468 C C . LEU A 1 190 ? -5.419 -14.642 1.820 1.00 98.75 190 LEU A C 1
ATOM 1470 O O . LEU A 1 190 ? -5.640 -13.503 1.404 1.00 98.75 190 LEU A O 1
ATOM 1474 N N . GLU A 1 191 ? -6.388 -15.478 2.189 1.00 98.75 191 GLU A N 1
ATOM 1475 C CA . GLU A 1 191 ? -7.832 -15.208 2.164 1.00 98.75 191 GLU A CA 1
ATOM 1476 C C . GLU A 1 191 ? -8.214 -14.023 3.060 1.00 98.75 191 GLU A C 1
ATOM 1478 O O . GLU A 1 191 ? -9.223 -13.355 2.845 1.00 98.75 191 GLU A O 1
ATOM 1483 N N . GLY A 1 192 ? -7.387 -13.753 4.073 1.00 98.56 192 GLY A N 1
ATOM 1484 C CA . GLY A 1 192 ? -7.508 -12.628 4.991 1.00 98.56 192 GLY A CA 1
ATOM 1485 C C . GLY A 1 192 ? -6.541 -11.490 4.678 1.00 98.56 192 GLY A C 1
ATOM 1486 O O . GLY A 1 192 ? -6.144 -10.795 5.610 1.00 98.56 192 GLY A O 1
ATOM 1487 N N . SER A 1 193 ? -6.116 -11.322 3.422 1.00 98.81 193 SER A N 1
ATOM 1488 C CA . SER A 1 193 ? -5.184 -10.276 2.978 1.00 98.81 193 SER A CA 1
ATOM 1489 C C . SER A 1 193 ? -5.666 -9.587 1.700 1.00 98.81 193 SER A C 1
ATOM 1491 O O . SER A 1 193 ? -6.550 -10.081 1.007 1.00 98.81 193 SER A O 1
ATOM 1493 N N . LEU A 1 194 ? -5.087 -8.435 1.377 1.00 98.88 194 LEU A N 1
ATOM 1494 C CA . LEU A 1 194 ? -5.302 -7.726 0.117 1.00 98.88 194 LEU A CA 1
ATOM 1495 C C . LEU A 1 194 ? -3.963 -7.199 -0.391 1.00 98.88 194 LEU A C 1
ATOM 1497 O O . LEU A 1 194 ? -3.092 -6.846 0.406 1.00 98.88 194 LEU A O 1
ATOM 1501 N N . ILE A 1 195 ? -3.819 -7.075 -1.706 1.00 98.75 195 ILE A N 1
ATOM 1502 C CA . ILE A 1 195 ? -2.660 -6.418 -2.318 1.00 98.75 195 ILE A CA 1
ATOM 1503 C C . ILE A 1 195 ? -3.073 -5.111 -2.973 1.00 98.75 195 ILE A C 1
ATOM 1505 O O . ILE A 1 195 ? -4.153 -4.998 -3.549 1.00 98.75 195 ILE A O 1
ATOM 1509 N N . LYS A 1 196 ? -2.203 -4.113 -2.885 1.00 98.50 196 LYS A N 1
ATOM 1510 C CA . LYS A 1 196 ? -2.372 -2.801 -3.497 1.00 98.50 196 LYS A CA 1
ATOM 1511 C C . LYS A 1 196 ? -1.143 -2.463 -4.340 1.00 98.50 196 LYS A C 1
ATOM 1513 O O . LYS A 1 196 ? -0.269 -1.747 -3.869 1.00 98.50 196 LYS A O 1
ATOM 1518 N N . PRO A 1 197 ? -1.028 -3.011 -5.557 1.00 97.19 197 PRO A N 1
ATOM 1519 C CA . PRO A 1 197 ? 0.078 -2.694 -6.443 1.00 97.19 197 PRO A CA 1
ATOM 1520 C C . PRO A 1 197 ? -0.206 -1.396 -7.212 1.00 97.19 197 PRO A C 1
ATOM 1522 O O . PRO A 1 197 ? -1.347 -0.917 -7.280 1.00 97.19 197 PRO A O 1
ATOM 1525 N N . SER A 1 198 ? 0.831 -0.842 -7.827 1.00 95.31 198 SER A N 1
ATOM 1526 C CA . SER A 1 198 ? 0.684 0.106 -8.928 1.00 95.31 198 SER A CA 1
ATOM 1527 C C . SER A 1 198 ? 0.432 -0.618 -10.255 1.00 95.31 198 SER A C 1
ATOM 1529 O O . SER A 1 198 ? 0.536 -1.842 -10.355 1.00 95.31 198 SER A O 1
ATOM 1531 N N . PHE A 1 199 ? 0.004 0.135 -11.270 1.00 95.44 199 PHE A N 1
ATOM 1532 C CA . PHE A 1 199 ? -0.115 -0.388 -12.628 1.00 95.44 199 PHE A CA 1
ATOM 1533 C C . PHE A 1 199 ? 1.270 -0.413 -13.291 1.00 95.44 199 PHE A C 1
ATOM 1535 O O . PHE A 1 199 ? 1.946 0.623 -13.259 1.00 95.44 199 PHE A O 1
ATOM 1542 N N . PRO A 1 200 ? 1.686 -1.513 -13.950 1.00 95.94 200 PRO A N 1
ATOM 1543 C CA . PRO A 1 200 ? 2.861 -1.488 -14.808 1.00 95.94 200 PRO A CA 1
ATOM 1544 C C . PRO A 1 200 ? 2.677 -0.449 -15.916 1.00 95.94 200 PRO A C 1
ATOM 1546 O O . PRO A 1 200 ? 1.685 -0.450 -16.643 1.00 95.94 200 PRO A O 1
ATOM 1549 N N . GLN A 1 201 ? 3.643 0.455 -16.037 1.00 95.06 201 GLN A N 1
ATOM 1550 C CA . GLN A 1 201 ? 3.638 1.540 -17.015 1.00 95.06 201 GLN A CA 1
ATOM 1551 C C . GLN A 1 201 ? 5.076 1.970 -17.324 1.00 95.06 201 GLN A C 1
ATOM 1553 O O . GLN A 1 201 ? 5.953 1.808 -16.470 1.00 95.06 201 GLN A O 1
ATOM 1558 N N . PRO A 1 202 ? 5.338 2.565 -18.502 1.00 96.06 202 PRO A N 1
ATOM 1559 C CA . PRO A 1 202 ? 6.634 3.167 -18.775 1.00 96.06 202 PRO A CA 1
ATOM 1560 C C . PRO A 1 202 ? 6.948 4.278 -17.773 1.00 96.06 202 PRO A C 1
ATOM 1562 O O . PRO A 1 202 ? 6.082 5.093 -17.427 1.00 96.06 202 PRO A O 1
ATOM 1565 N N . GLY A 1 203 ? 8.201 4.339 -17.347 1.00 94.88 203 GLY A N 1
ATOM 1566 C CA . GLY A 1 203 ? 8.706 5.395 -16.490 1.00 94.88 203 GLY A CA 1
ATOM 1567 C C . GLY A 1 203 ? 8.659 6.770 -17.163 1.00 94.88 203 GLY A C 1
ATOM 1568 O O . GLY A 1 203 ? 8.586 6.899 -18.386 1.00 94.88 203 GLY A O 1
ATOM 1569 N N . LEU A 1 204 ? 8.685 7.822 -16.347 1.00 93.94 204 LEU A N 1
ATOM 1570 C CA . LEU A 1 204 ? 8.592 9.222 -16.764 1.00 93.94 204 LEU A CA 1
ATOM 1571 C C . LEU A 1 204 ? 9.728 9.648 -17.700 1.00 93.94 204 LEU A C 1
ATOM 1573 O O . LEU A 1 204 ? 9.548 10.591 -18.465 1.00 93.94 204 LEU A O 1
ATOM 1577 N N . GLN A 1 205 ? 10.872 8.965 -17.649 1.00 94.94 205 GLN A N 1
ATOM 1578 C CA . GLN A 1 205 ? 12.032 9.251 -18.496 1.00 94.94 205 GLN A CA 1
ATOM 1579 C C . GLN A 1 205 ? 12.106 8.333 -19.725 1.00 94.94 205 GLN A C 1
ATOM 1581 O O . GLN A 1 205 ? 13.016 8.486 -20.538 1.00 94.94 205 GLN A O 1
ATOM 1586 N N . HIS A 1 206 ? 11.176 7.382 -19.886 1.00 95.94 206 HIS A N 1
ATOM 1587 C CA . HIS A 1 206 ? 11.193 6.466 -21.023 1.00 95.94 206 HIS A CA 1
ATOM 1588 C C . HIS A 1 206 ? 10.402 7.031 -22.223 1.00 95.94 206 HIS A C 1
ATOM 1590 O O . HIS A 1 206 ? 9.212 7.327 -22.079 1.00 95.94 206 HIS A O 1
ATOM 1596 N N . PRO A 1 207 ? 10.991 7.122 -23.435 1.00 95.38 207 PRO A N 1
ATOM 1597 C CA . PRO A 1 207 ? 10.330 7.717 -24.604 1.00 95.38 207 PRO A CA 1
ATOM 1598 C C . PRO A 1 207 ? 9.013 7.043 -25.007 1.00 95.38 207 PRO A C 1
ATOM 1600 O O . PRO A 1 207 ? 8.103 7.705 -25.501 1.00 95.38 207 PRO A O 1
ATOM 1603 N N . SER A 1 208 ? 8.873 5.733 -24.768 1.00 95.00 208 SER A N 1
ATOM 1604 C CA . SER A 1 208 ? 7.647 5.006 -25.130 1.00 95.00 208 SER A CA 1
ATOM 1605 C C . SER A 1 208 ? 6.415 5.456 -24.343 1.00 95.00 208 SER A C 1
ATOM 1607 O O . SER A 1 208 ? 5.299 5.154 -24.762 1.00 95.00 208 SER A O 1
ATOM 1609 N N . ARG A 1 209 ? 6.584 6.181 -23.224 1.00 93.56 209 ARG A N 1
ATOM 1610 C CA . ARG A 1 209 ? 5.474 6.641 -22.379 1.00 93.56 209 ARG A CA 1
ATOM 1611 C C . ARG A 1 209 ? 4.419 7.420 -23.165 1.00 93.56 209 ARG A C 1
ATOM 1613 O O . ARG A 1 209 ? 3.240 7.261 -22.887 1.00 93.56 209 ARG A O 1
ATOM 1620 N N . ALA A 1 210 ? 4.830 8.202 -24.164 1.00 93.44 210 ALA A N 1
ATOM 1621 C CA . ALA A 1 210 ? 3.926 9.000 -24.995 1.00 93.44 210 ALA A CA 1
ATOM 1622 C C . ALA A 1 210 ? 3.022 8.169 -25.928 1.00 93.44 210 ALA A C 1
ATOM 1624 O O . ALA A 1 210 ? 2.086 8.710 -26.512 1.00 93.44 210 ALA A O 1
ATOM 1625 N N . HIS A 1 211 ? 3.314 6.879 -26.104 1.00 95.12 211 HIS A N 1
ATOM 1626 C CA . HIS A 1 211 ? 2.652 6.022 -27.090 1.00 95.12 211 HIS A CA 1
ATOM 1627 C C . HIS A 1 211 ? 1.995 4.783 -26.477 1.00 95.12 211 HIS A C 1
ATOM 1629 O O . HIS A 1 211 ? 1.296 4.060 -27.182 1.00 95.12 211 HIS A O 1
ATOM 1635 N N . VAL A 1 21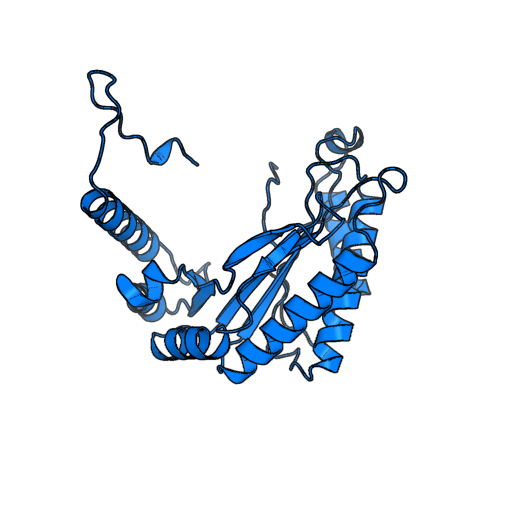2 ? 2.221 4.520 -25.187 1.00 95.88 212 VAL A N 1
ATOM 1636 C CA . VAL A 1 212 ? 1.570 3.412 -24.488 1.00 95.88 212 VAL A CA 1
ATOM 1637 C C . VAL A 1 212 ? 0.136 3.796 -24.139 1.00 95.88 212 VAL A C 1
ATOM 1639 O O . VAL A 1 212 ? -0.117 4.825 -23.521 1.00 95.88 212 VAL A O 1
ATOM 1642 N N . THR A 1 213 ? -0.793 2.939 -24.541 1.00 95.75 213 THR A N 1
ATOM 1643 C CA . THR A 1 213 ? -2.238 3.122 -24.372 1.00 95.75 213 THR A CA 1
ATOM 1644 C C . THR A 1 213 ? -2.751 2.513 -23.060 1.00 95.75 213 THR A C 1
ATOM 1646 O O . THR A 1 213 ? -2.128 1.585 -22.524 1.00 95.75 213 THR A O 1
ATOM 1649 N N . PRO A 1 214 ? -3.911 2.969 -22.549 1.00 95.25 214 PRO A N 1
ATOM 1650 C CA . PRO A 1 214 ? -4.600 2.323 -21.433 1.00 95.25 214 PRO A CA 1
ATOM 1651 C C . PRO A 1 214 ? -4.837 0.825 -21.650 1.00 95.25 214 PRO A C 1
ATOM 1653 O O . PRO A 1 214 ? -4.662 0.042 -20.719 1.00 95.25 214 PRO A O 1
ATOM 1656 N N . GLU A 1 215 ? -5.167 0.404 -22.872 1.00 97.44 215 GLU A N 1
ATOM 1657 C CA . GLU A 1 215 ? -5.407 -0.998 -23.225 1.00 97.44 215 GLU A CA 1
ATOM 1658 C C . GLU A 1 215 ? -4.144 -1.846 -23.048 1.00 97.44 215 GLU A C 1
ATOM 1660 O O . GLU A 1 215 ? -4.199 -2.940 -22.484 1.00 97.44 215 GLU A O 1
ATOM 1665 N N . GLN A 1 216 ? -2.985 -1.331 -23.469 1.00 97.81 216 GLN A N 1
ATOM 1666 C CA . GLN A 1 216 ? -1.701 -2.008 -23.265 1.00 97.81 216 GLN A CA 1
ATOM 1667 C C . GLN A 1 216 ? -1.347 -2.122 -21.779 1.00 97.81 216 GLN A C 1
ATOM 1669 O O . GLN A 1 216 ? -0.871 -3.176 -21.349 1.00 97.81 216 GLN A O 1
ATOM 1674 N N . ILE A 1 217 ? -1.618 -1.080 -20.985 1.00 96.88 217 ILE A N 1
ATOM 1675 C CA . ILE A 1 217 ? -1.442 -1.125 -19.525 1.00 96.88 217 ILE A CA 1
ATOM 1676 C C . ILE A 1 217 ? -2.380 -2.169 -18.913 1.00 96.88 217 ILE A C 1
ATOM 1678 O O . ILE A 1 217 ? -1.939 -2.966 -18.086 1.00 96.88 217 ILE A O 1
ATOM 1682 N N . ALA A 1 218 ? -3.644 -2.228 -19.340 1.00 97.31 218 ALA A N 1
ATOM 1683 C CA . ALA A 1 218 ? -4.614 -3.206 -18.850 1.00 97.31 218 ALA A CA 1
ATOM 1684 C C . ALA A 1 218 ? -4.164 -4.649 -19.134 1.00 97.31 218 ALA A C 1
ATOM 1686 O O . ALA A 1 218 ? -4.189 -5.486 -18.231 1.00 97.31 218 ALA A O 1
ATOM 1687 N N . VAL A 1 219 ? -3.691 -4.931 -20.354 1.00 98.50 219 VAL A N 1
ATOM 1688 C CA . VAL A 1 219 ? -3.180 -6.260 -20.737 1.00 98.50 219 VAL A CA 1
ATOM 1689 C C . VAL A 1 219 ? -1.946 -6.637 -19.915 1.00 98.50 219 VAL A C 1
ATOM 1691 O O . VAL A 1 219 ? -1.893 -7.740 -19.368 1.00 98.50 219 VAL A O 1
ATOM 1694 N N . ALA A 1 220 ? -0.979 -5.724 -19.775 1.00 98.31 220 ALA A N 1
ATOM 1695 C CA . ALA A 1 220 ? 0.211 -5.960 -18.956 1.00 98.31 220 ALA A CA 1
ATOM 1696 C C . ALA A 1 220 ? -0.156 -6.205 -17.483 1.00 98.31 220 ALA A C 1
ATOM 1698 O O . ALA A 1 220 ? 0.345 -7.137 -16.858 1.00 98.31 220 ALA A O 1
ATOM 1699 N N . THR A 1 221 ? -1.088 -5.417 -16.947 1.00 98.19 221 THR A N 1
ATOM 1700 C CA . THR A 1 221 ? -1.586 -5.546 -15.572 1.00 98.19 221 THR A CA 1
ATOM 1701 C C . THR A 1 221 ? -2.263 -6.896 -15.342 1.00 98.19 221 THR A C 1
ATOM 1703 O O . THR A 1 221 ? -1.974 -7.571 -14.353 1.00 98.19 221 THR A O 1
ATOM 1706 N N . ALA A 1 222 ? -3.139 -7.320 -16.258 1.00 98.44 222 ALA A N 1
ATOM 1707 C CA . ALA A 1 222 ? -3.818 -8.610 -16.173 1.00 98.44 222 ALA A CA 1
ATOM 1708 C C . ALA A 1 222 ? -2.819 -9.778 -16.207 1.00 98.44 222 ALA A C 1
ATOM 1710 O O . ALA A 1 222 ? -2.955 -10.725 -15.431 1.00 98.44 222 ALA A O 1
ATOM 1711 N N . ALA A 1 223 ? -1.786 -9.685 -17.053 1.00 98.62 223 ALA A N 1
ATOM 1712 C CA . ALA A 1 223 ? -0.718 -10.678 -17.109 1.00 98.62 223 ALA A CA 1
ATOM 1713 C C . ALA A 1 223 ? 0.072 -10.747 -15.791 1.00 98.62 223 ALA A C 1
ATOM 1715 O O . ALA A 1 223 ? 0.254 -11.842 -15.261 1.00 98.62 223 ALA A O 1
ATOM 1716 N N . VAL A 1 224 ? 0.475 -9.598 -15.233 1.00 98.69 224 VAL A N 1
ATOM 1717 C CA . VAL A 1 224 ? 1.180 -9.521 -13.940 1.00 98.69 224 VAL A CA 1
ATOM 1718 C C . VAL A 1 224 ? 0.355 -10.176 -12.834 1.00 98.69 224 VAL A C 1
ATOM 1720 O O . VAL A 1 224 ? 0.861 -11.058 -12.143 1.00 98.69 224 VAL A O 1
ATOM 1723 N N . ILE A 1 225 ? -0.924 -9.806 -12.688 1.00 98.38 225 ILE A N 1
ATOM 1724 C CA . ILE A 1 225 ? -1.803 -10.396 -11.665 1.00 98.38 225 ILE A CA 1
ATOM 1725 C C . ILE A 1 225 ? -1.905 -11.905 -11.855 1.00 98.38 225 ILE A C 1
ATOM 1727 O O . ILE A 1 225 ? -1.664 -12.653 -10.911 1.00 98.38 225 ILE A O 1
ATOM 1731 N N . SER A 1 226 ? -2.215 -12.353 -13.074 1.00 98.38 226 SER A N 1
ATOM 1732 C CA . SER A 1 226 ? -2.421 -13.773 -13.368 1.00 98.38 226 SER A CA 1
ATOM 1733 C C . SER A 1 226 ? -1.188 -14.633 -13.096 1.00 98.38 226 SER A C 1
ATOM 1735 O O . SER A 1 226 ? -1.338 -15.834 -12.880 1.00 98.38 226 SER A O 1
ATOM 1737 N N . ARG A 1 227 ? 0.016 -14.059 -13.165 1.00 98.62 227 ARG A N 1
ATOM 1738 C CA . ARG A 1 227 ? 1.276 -14.789 -12.980 1.00 98.62 227 ARG A CA 1
ATOM 1739 C C . ARG A 1 227 ? 1.805 -14.745 -11.553 1.00 98.62 227 ARG A C 1
ATOM 1741 O O . ARG A 1 227 ? 2.539 -15.649 -11.175 1.00 98.62 227 ARG A O 1
ATOM 1748 N N . SER A 1 228 ? 1.448 -13.721 -10.777 1.00 98.56 228 SER A N 1
ATOM 1749 C CA . SER A 1 228 ? 2.106 -13.446 -9.491 1.00 98.56 228 SER A CA 1
ATOM 1750 C C . SER A 1 228 ? 1.179 -13.388 -8.278 1.00 98.56 228 SER A C 1
ATOM 1752 O O . SER A 1 228 ? 1.660 -13.554 -7.160 1.00 98.56 228 SER A O 1
ATOM 1754 N N . VAL A 1 229 ? -0.134 -13.189 -8.450 1.00 98.62 229 VAL A N 1
ATOM 1755 C CA . VAL A 1 229 ? -1.089 -13.118 -7.331 1.00 98.62 229 VAL A CA 1
ATOM 1756 C C . VAL A 1 229 ? -1.763 -14.483 -7.133 1.00 98.62 229 VAL A C 1
ATOM 1758 O O . VAL A 1 229 ? -2.473 -14.942 -8.030 1.00 98.62 229 VAL A O 1
ATOM 1761 N N . PRO A 1 230 ? -1.599 -15.144 -5.970 1.00 98.44 230 PRO A N 1
ATOM 1762 C CA . PRO A 1 230 ? -2.299 -16.390 -5.675 1.00 98.44 230 PRO A CA 1
ATOM 1763 C C . PRO A 1 230 ? -3.821 -16.214 -5.701 1.00 98.44 230 PRO A C 1
ATOM 1765 O O . PRO A 1 230 ? -4.349 -15.242 -5.165 1.00 98.44 230 PRO A O 1
ATOM 1768 N N . SER A 1 231 ? -4.542 -17.203 -6.234 1.00 97.94 231 SER A N 1
ATOM 1769 C CA . SER A 1 231 ? -6.011 -17.172 -6.343 1.00 97.94 231 SER A CA 1
ATOM 1770 C C . SER A 1 231 ? -6.752 -17.125 -5.001 1.00 97.94 231 SER A C 1
ATOM 1772 O O . SER A 1 231 ? -7.928 -16.777 -4.971 1.00 97.94 231 SER A O 1
ATOM 1774 N N . ALA A 1 232 ? -6.078 -17.461 -3.897 1.00 98.38 232 ALA A N 1
ATOM 1775 C CA . ALA A 1 232 ? -6.616 -17.333 -2.543 1.00 98.38 232 ALA A CA 1
ATOM 1776 C C . ALA A 1 232 ? -6.766 -15.868 -2.091 1.00 98.38 232 ALA A C 1
ATOM 1778 O O . ALA A 1 232 ? -7.504 -15.594 -1.149 1.00 98.38 232 ALA A O 1
ATOM 1779 N N . VAL A 1 233 ? -6.078 -14.920 -2.738 1.00 98.69 233 VAL A N 1
ATOM 1780 C CA . VAL A 1 233 ? -6.160 -13.497 -2.396 1.00 98.69 233 VAL A CA 1
ATOM 1781 C C . VAL A 1 233 ? -7.480 -12.930 -2.933 1.00 98.69 233 VAL A C 1
ATOM 1783 O O . VAL A 1 233 ? -7.689 -12.921 -4.146 1.00 98.69 233 VAL A O 1
ATOM 1786 N N . PRO A 1 234 ? -8.372 -12.409 -2.073 1.00 98.19 234 PRO A N 1
ATOM 1787 C CA . PRO A 1 234 ? -9.731 -12.037 -2.466 1.00 98.19 234 PRO A CA 1
ATOM 1788 C C . PRO A 1 234 ? -9.823 -10.743 -3.283 1.00 98.19 234 PRO A C 1
ATOM 1790 O O . PRO A 1 234 ? -10.878 -10.456 -3.847 1.00 98.19 234 PRO A O 1
ATOM 1793 N N . GLY A 1 235 ? -8.766 -9.925 -3.334 1.00 97.81 235 GLY A N 1
ATOM 1794 C CA . GLY A 1 235 ? -8.829 -8.656 -4.049 1.00 97.81 235 GLY A CA 1
ATOM 1795 C C . GLY A 1 235 ? -7.494 -7.953 -4.272 1.00 97.81 235 GLY A C 1
ATOM 1796 O O . GLY A 1 235 ? -6.569 -8.026 -3.459 1.00 97.81 235 GLY A O 1
ATOM 1797 N N . VAL A 1 236 ? -7.453 -7.214 -5.382 1.00 98.38 236 VAL A N 1
ATOM 1798 C CA . VAL A 1 236 ? -6.368 -6.316 -5.787 1.00 98.38 236 VAL A CA 1
ATOM 1799 C C . VAL A 1 236 ? -6.909 -4.884 -5.796 1.00 98.38 236 VAL A C 1
ATOM 1801 O O . VAL A 1 236 ? -7.868 -4.579 -6.502 1.00 98.38 236 VAL A O 1
ATOM 1804 N N . LEU A 1 237 ? -6.312 -4.002 -4.997 1.00 97.62 237 LEU A N 1
ATOM 1805 C CA . LEU A 1 237 ? -6.737 -2.617 -4.797 1.00 97.62 237 LEU A CA 1
ATOM 1806 C C . LEU A 1 237 ? -5.730 -1.656 -5.428 1.00 97.62 237 LEU A C 1
ATOM 1808 O O . LEU A 1 237 ? -4.834 -1.189 -4.739 1.00 97.62 237 LEU A O 1
ATOM 1812 N N . PHE A 1 238 ? -5.840 -1.337 -6.713 1.00 96.12 238 PHE A N 1
ATOM 1813 C CA . PHE A 1 238 ? -4.813 -0.528 -7.377 1.00 96.12 238 PHE A CA 1
ATOM 1814 C C . PHE A 1 238 ? -4.595 0.855 -6.749 1.00 96.12 238 PHE A C 1
ATOM 1816 O O . PHE A 1 238 ? -5.541 1.572 -6.406 1.00 96.12 238 PHE A O 1
ATOM 1823 N N . LEU A 1 239 ? -3.327 1.255 -6.635 1.00 92.31 239 LEU A N 1
ATOM 1824 C CA . LEU A 1 239 ? -2.963 2.640 -6.351 1.00 92.31 239 LEU A CA 1
ATOM 1825 C C . LEU A 1 239 ? -2.902 3.437 -7.661 1.00 92.31 239 LEU A C 1
ATOM 1827 O O . LEU A 1 239 ? -2.342 2.985 -8.656 1.00 92.31 239 LEU A O 1
ATOM 1831 N N . SER A 1 240 ? -3.475 4.641 -7.662 1.00 82.62 240 SER A N 1
ATOM 1832 C CA . SER A 1 240 ? -3.535 5.489 -8.860 1.00 82.62 240 SER A CA 1
ATOM 1833 C C . SER A 1 240 ? -2.176 6.064 -9.263 1.00 82.62 240 SER A C 1
ATOM 1835 O O . SER A 1 240 ? -1.986 6.454 -10.409 1.00 82.62 240 SER A O 1
ATOM 1837 N N . GLY A 1 241 ? -1.233 6.166 -8.320 1.00 71.00 241 GLY A N 1
ATOM 1838 C CA . GLY A 1 241 ? 0.077 6.774 -8.546 1.00 71.00 241 GLY A CA 1
ATOM 1839 C C . GLY A 1 241 ? -0.038 8.181 -9.145 1.00 71.00 241 GLY A C 1
ATOM 1840 O O . GLY A 1 241 ? -0.967 8.928 -8.835 1.00 71.00 241 GLY A O 1
ATOM 1841 N N . LYS A 1 242 ? 0.901 8.526 -10.033 1.00 63.47 242 LYS A N 1
ATOM 1842 C CA . LYS A 1 242 ? 0.834 9.707 -10.915 1.00 63.47 242 LYS A CA 1
ATOM 1843 C C . LYS A 1 242 ? 0.327 9.329 -12.316 1.00 63.47 242 LYS A C 1
ATOM 1845 O O . LYS A 1 242 ? 0.892 9.770 -13.317 1.00 63.47 242 LYS A O 1
ATOM 1850 N N . VAL A 1 243 ? -0.672 8.450 -12.405 1.00 57.56 243 VAL A N 1
ATOM 1851 C CA . VAL A 1 243 ? -1.321 8.148 -13.686 1.00 57.56 243 VAL A CA 1
ATOM 1852 C C . VAL A 1 243 ? -2.242 9.323 -14.021 1.00 57.56 243 VAL A C 1
ATOM 1854 O O . VAL A 1 243 ? -3.255 9.537 -13.360 1.00 57.56 243 VAL A O 1
ATOM 1857 N N . PHE A 1 244 ? -1.838 10.122 -15.007 1.00 49.00 244 PHE A N 1
ATOM 1858 C CA . PHE A 1 244 ? -2.716 11.067 -15.689 1.00 49.00 244 PHE A CA 1
ATOM 1859 C C . PHE A 1 244 ? -3.256 10.324 -16.911 1.00 49.00 244 PHE A C 1
ATOM 1861 O O . PHE A 1 244 ? -2.460 9.924 -17.761 1.00 49.00 244 PHE A O 1
ATOM 1868 N N . TRP A 1 245 ? -4.561 10.055 -16.924 1.00 49.19 245 TRP A N 1
ATOM 1869 C CA . TRP A 1 245 ? -5.273 9.548 -18.098 1.00 49.19 245 TRP A CA 1
ATOM 1870 C C . TRP A 1 245 ? -5.497 10.677 -19.100 1.00 49.19 245 TRP A C 1
ATOM 1872 O O . TRP A 1 245 ? -5.761 11.812 -18.632 1.00 49.19 245 TRP A O 1
#

Foldseek 3Di:
DVPVVQPQDPVRDGPPDDPVRVLVVVLVVVLVVLLPDACVPAQEDEDELCVQPVSLCQCSQVVRNHAYEYEQWDDWDADVVRNVATDTDHLVCRLVSLLSSVVSRHAAYEYEGEWEFEPVVVPTPPPVRLLRLLLVLLSNLLSNVVSNHAYAYEYEYAQAYADALVRLLVSLLSSLQSNVVNNVVSVHQQLSYEYEYEFRHHHPHHPCRVPDDPVNSVVSRVVSCVRRPDPSHPYYHYDCPPDDD

Radius of gyration: 19.51 Å; Cα contacts (8 Å, |Δi|>4): 440; chains: 1; bounding box: 48×60×47 Å

pLDDT: mean 92.73, std 13.27, range [30.06, 98.94]

Secondary structure (DSSP, 8-state):
--TTT--B-TT--B----HHHHHHHHHHHHHHHHHH--TTT-SEEEEPHIIIIIS--HHHHHTTTPEEEEE----EEEETTEEEEEEE---TTHHHHHHHHHHTT--EEEEEEEE----TTTTPSPHHHHHHHHHHHHHHHHHHHHTT-EEEEEEEE--SS---HHHHHHHHHHHHHHHHHHHHHTT--GGG-EE-PPPP---TT-GGGGT--HHHHHHHHHHHHHHHS-TT---B----TT---

Mean predicted aligned error: 5.38 Å